Protein AF-A0A0T6LXR1-F1 (afdb_monomer_lite)

pLDDT: mean 81.06, std 21.06, range [28.94, 98.75]

Organism: Wenjunlia vitaminophila (NCBI:txid76728)

Secondary structure (DSSP, 8-state):
--HHHHHHHHHHHHHHS---------PPPP-------PPPHHHHHHHHHHHHHHHHHHHHHHHHHHHHHHHHHHHHHHHHHH-GGG---S-SS-HHHHHHHHHHHHHHHHHHHHHHH--SHHHHHHHHHHHHHHHHHHHHHHHHHTTPPPPPP-PBPSS-GGG-BPPPPPPPPTT-TTPPPPHHHHHHHHS---HHHHHHHHTTPPP---EEEEEEE-TTS-EEEEEEEGGGS-TTT-THHHHTTTTT-TTHHHHHHTTTTS----

Radius of gyration: 22.22 Å; chains: 1; bounding box: 52×43×69 Å

Sequence (266 aa):
MGEHSALAALRGAIRAALPMPWSVPVGQVPDGGVDRRKPSRARSREQERERERMVRAEWEALRQRLAPVAAEYVARAGELLTDPHLGFTPDVDQGAVQRDYLSAVEAYQAAGKLLDEAEDLPDLVAAVVLADRAAERFAAARARYLGQRPPSTRPHCFYNPLHGHATDPPRPPKGRRGRRLVAREAAAARRPACERCRLALLAGQRPDVLPALTTVRDERGRPVTVLVPYYALPRHTSIWAGTACGSYDEDAPARVMRGEHRRRTP

Structure (mmCIF, N/CA/C/O backbone):
data_AF-A0A0T6LXR1-F1
#
_entry.id   AF-A0A0T6LXR1-F1
#
loop_
_atom_site.group_PDB
_atom_site.id
_atom_site.type_symbol
_atom_site.label_atom_id
_atom_site.label_alt_id
_atom_site.label_comp_id
_atom_site.label_asym_id
_atom_site.label_entity_id
_atom_site.label_seq_id
_atom_site.pdbx_PDB_ins_code
_atom_site.Cartn_x
_atom_site.Cartn_y
_atom_site.Cartn_z
_atom_site.occupancy
_atom_site.B_iso_or_equiv
_atom_site.auth_seq_id
_atom_site.auth_comp_id
_atom_site.auth_asym_id
_atom_site.auth_atom_id
_atom_site.pdbx_PDB_model_num
ATOM 1 N N . MET A 1 1 ? 20.570 -20.213 -15.463 1.00 36.97 1 MET A N 1
ATOM 2 C CA . MET A 1 1 ? 19.544 -20.829 -14.581 1.00 36.97 1 MET A CA 1
ATOM 3 C C . MET A 1 1 ? 19.599 -20.318 -13.124 1.00 36.97 1 MET A C 1
ATOM 5 O O . MET A 1 1 ? 19.093 -20.999 -12.246 1.00 36.97 1 MET A O 1
ATOM 9 N N . GLY A 1 2 ? 20.140 -19.120 -12.834 1.00 34.91 2 GLY A N 1
ATOM 10 C CA . GLY A 1 2 ? 20.370 -18.657 -11.447 1.00 34.91 2 GLY A CA 1
ATOM 11 C C . GLY A 1 2 ? 19.460 -17.533 -10.917 1.00 34.91 2 GLY A C 1
ATOM 12 O O . GLY A 1 2 ? 19.329 -17.387 -9.709 1.00 34.91 2 GLY A O 1
ATOM 13 N N . GLU A 1 3 ? 18.784 -16.759 -11.772 1.00 35.03 3 GLU A N 1
ATOM 14 C CA . GLU A 1 3 ? 18.143 -15.492 -11.349 1.00 35.03 3 GLU A CA 1
ATOM 15 C C . GLU A 1 3 ? 16.683 -15.640 -10.882 1.00 35.03 3 GLU A C 1
ATOM 17 O O . GLU A 1 3 ? 16.224 -14.906 -10.007 1.00 35.03 3 GLU A O 1
ATOM 22 N N . HIS A 1 4 ? 15.964 -16.662 -11.361 1.00 31.61 4 HIS A N 1
ATOM 23 C CA . HIS A 1 4 ? 14.627 -17.001 -10.850 1.00 31.61 4 HIS A CA 1
ATOM 24 C C . HIS A 1 4 ? 14.661 -17.505 -9.394 1.00 31.61 4 HIS A C 1
ATOM 26 O O . HIS A 1 4 ? 13.643 -17.464 -8.702 1.00 31.61 4 HIS A O 1
ATOM 32 N N . SER A 1 5 ? 15.833 -17.940 -8.917 1.00 36.69 5 SER A N 1
ATOM 33 C CA . SER A 1 5 ? 16.036 -18.469 -7.567 1.00 36.69 5 SER A CA 1
ATOM 34 C C . SER A 1 5 ? 16.124 -17.368 -6.507 1.00 36.69 5 SER A C 1
ATOM 36 O O . SER A 1 5 ? 15.663 -17.576 -5.390 1.00 36.69 5 SER A O 1
ATOM 38 N N . ALA A 1 6 ? 16.643 -16.181 -6.844 1.00 30.98 6 ALA A N 1
ATOM 39 C CA . ALA A 1 6 ? 16.796 -15.081 -5.888 1.00 30.98 6 ALA A CA 1
ATOM 40 C C . ALA A 1 6 ? 15.443 -14.433 -5.541 1.00 30.98 6 ALA A C 1
ATOM 42 O O . ALA A 1 6 ? 15.102 -14.304 -4.370 1.00 30.98 6 ALA A O 1
ATOM 43 N N . LEU A 1 7 ? 14.607 -14.132 -6.543 1.00 34.81 7 LEU A N 1
ATOM 44 C CA . LEU A 1 7 ? 13.244 -13.608 -6.347 1.00 34.81 7 LEU A CA 1
ATOM 45 C C . LEU A 1 7 ? 12.296 -14.625 -5.682 1.00 34.81 7 LEU A C 1
ATOM 47 O O . LEU A 1 7 ? 11.412 -14.236 -4.917 1.00 34.81 7 LEU A O 1
ATOM 51 N N . ALA A 1 8 ? 12.480 -15.927 -5.935 1.00 33.75 8 ALA A N 1
ATOM 52 C CA . ALA A 1 8 ? 11.724 -16.991 -5.271 1.00 33.75 8 ALA A CA 1
ATOM 53 C C . ALA A 1 8 ? 12.173 -17.212 -3.813 1.00 33.75 8 ALA A C 1
ATOM 55 O O . ALA A 1 8 ? 11.320 -17.385 -2.941 1.00 33.75 8 ALA A O 1
ATOM 56 N N . ALA A 1 9 ? 13.478 -17.131 -3.528 1.00 29.84 9 ALA A N 1
ATOM 57 C CA . ALA A 1 9 ? 14.024 -17.184 -2.170 1.00 29.84 9 ALA A CA 1
ATOM 58 C C . ALA A 1 9 ? 13.644 -15.939 -1.340 1.00 29.84 9 ALA A C 1
ATOM 60 O O . ALA A 1 9 ? 13.267 -16.075 -0.177 1.00 29.84 9 ALA A O 1
ATOM 61 N N . LEU A 1 10 ? 13.612 -14.748 -1.954 1.00 36.62 10 LEU A N 1
ATOM 62 C CA . LEU A 1 10 ? 13.155 -13.491 -1.338 1.00 36.62 10 LEU A CA 1
ATOM 63 C C . LEU A 1 10 ? 11.657 -13.503 -0.993 1.00 36.62 10 LEU A C 1
ATOM 65 O O . LEU A 1 10 ? 11.266 -13.044 0.077 1.00 36.62 10 LEU A O 1
ATOM 69 N N . ARG A 1 11 ? 10.812 -14.108 -1.838 1.00 36.53 11 ARG A N 1
ATOM 70 C CA . ARG A 1 11 ? 9.390 -14.358 -1.521 1.00 36.53 11 ARG A CA 1
ATOM 71 C C . ARG A 1 11 ? 9.205 -15.404 -0.413 1.00 36.53 11 ARG A C 1
ATOM 73 O O . ARG A 1 11 ? 8.213 -15.356 0.313 1.00 36.53 11 ARG A O 1
ATOM 80 N N . GLY A 1 12 ? 10.146 -16.341 -0.278 1.00 28.94 12 GLY A N 1
ATOM 81 C CA . GLY A 1 12 ? 10.168 -17.357 0.777 1.00 28.94 12 GLY A CA 1
ATOM 82 C C . GLY A 1 12 ? 10.512 -16.793 2.159 1.00 28.94 12 GLY A C 1
ATOM 83 O O . GLY A 1 12 ? 9.849 -17.143 3.132 1.00 28.94 12 GLY A O 1
ATOM 84 N N . ALA A 1 13 ? 11.478 -15.873 2.238 1.00 31.84 13 ALA A N 1
ATOM 85 C CA . ALA A 1 13 ? 11.888 -15.230 3.490 1.00 31.84 13 ALA A CA 1
ATOM 86 C C . ALA A 1 13 ? 10.790 -14.317 4.079 1.00 31.84 13 ALA A C 1
ATOM 88 O O . ALA A 1 13 ? 10.517 -14.373 5.277 1.00 31.84 13 ALA A O 1
ATOM 89 N N . ILE A 1 14 ? 10.060 -13.580 3.230 1.00 35.59 14 ILE A N 1
ATOM 90 C CA . ILE A 1 14 ? 8.914 -12.737 3.636 1.00 35.59 14 ILE A CA 1
ATOM 91 C C . ILE A 1 14 ? 7.757 -13.584 4.202 1.00 35.59 14 ILE A C 1
ATOM 93 O O . ILE A 1 14 ? 7.037 -13.160 5.104 1.00 35.59 14 ILE A O 1
ATOM 97 N N . ARG A 1 15 ? 7.605 -14.830 3.733 1.00 36.38 15 ARG A N 1
ATOM 98 C CA . ARG A 1 15 ? 6.591 -15.775 4.227 1.00 36.38 15 ARG A CA 1
ATOM 99 C C . ARG A 1 15 ? 6.922 -16.343 5.617 1.00 36.38 15 ARG A C 1
ATOM 101 O O . ARG A 1 15 ? 6.015 -16.831 6.286 1.00 36.38 15 ARG A O 1
ATOM 108 N N . ALA A 1 16 ? 8.187 -16.282 6.042 1.00 30.28 16 ALA A N 1
ATOM 109 C CA . ALA A 1 16 ? 8.667 -16.822 7.316 1.00 30.28 16 ALA A CA 1
ATOM 110 C C . ALA A 1 16 ? 8.707 -15.784 8.458 1.00 30.28 16 ALA A C 1
ATOM 112 O O . ALA A 1 16 ? 8.679 -16.172 9.623 1.00 30.28 16 ALA A O 1
ATOM 113 N N . ALA A 1 17 ? 8.707 -14.482 8.145 1.00 30.42 17 ALA A N 1
ATOM 114 C CA . ALA A 1 17 ? 8.762 -13.400 9.137 1.00 30.42 17 ALA A CA 1
ATOM 115 C C . ALA A 1 17 ? 7.401 -13.032 9.772 1.00 30.42 17 ALA A C 1
ATOM 117 O O . ALA A 1 17 ? 7.340 -12.184 10.658 1.00 30.42 17 ALA A O 1
ATOM 118 N N . LEU A 1 18 ? 6.302 -13.679 9.362 1.00 36.44 18 LEU A N 1
ATOM 119 C CA . LEU A 1 18 ? 4.966 -13.463 9.931 1.00 36.44 18 LEU A CA 1
ATOM 120 C C . LEU A 1 18 ? 4.376 -14.762 10.505 1.00 36.44 18 LEU A C 1
ATOM 122 O O . LEU A 1 18 ? 3.472 -15.353 9.900 1.00 36.44 18 LEU A O 1
ATOM 126 N N . PRO A 1 19 ? 4.820 -15.225 11.689 1.00 33.47 19 PRO A N 1
ATOM 127 C CA . PRO A 1 19 ? 4.061 -16.211 12.430 1.00 33.47 19 PRO A CA 1
ATOM 128 C C . PRO A 1 19 ? 2.926 -15.498 13.181 1.00 33.47 19 PRO A C 1
ATOM 130 O O . PRO A 1 19 ? 3.170 -14.711 14.090 1.00 33.47 19 PRO A O 1
ATOM 133 N N . MET A 1 20 ? 1.683 -15.783 12.778 1.00 36.75 20 MET A N 1
ATOM 134 C CA . MET A 1 20 ? 0.525 -16.128 13.632 1.00 36.75 20 MET A CA 1
ATOM 135 C C . MET A 1 20 ? -0.828 -15.644 13.062 1.00 36.75 20 MET A C 1
ATOM 137 O O . MET A 1 20 ? -0.917 -14.651 12.336 1.00 36.75 20 MET A O 1
ATOM 141 N N . PRO A 1 21 ? -1.927 -16.365 13.351 1.00 39.22 21 PRO A N 1
ATOM 142 C CA . PRO A 1 21 ? -3.286 -15.912 13.090 1.00 39.22 21 PRO A CA 1
ATOM 143 C C . PRO A 1 21 ? -3.708 -14.853 14.121 1.00 39.22 21 PRO A C 1
ATOM 145 O O . PRO A 1 21 ? -3.826 -15.135 15.307 1.00 39.22 21 PRO A O 1
ATOM 148 N N . TRP A 1 22 ? -3.988 -13.645 13.641 1.00 42.03 22 TRP A N 1
ATOM 149 C CA . TRP A 1 22 ? -4.679 -12.549 14.326 1.00 42.03 22 TRP A CA 1
ATOM 150 C C . TRP A 1 22 ? -6.146 -12.964 14.598 1.00 42.03 22 TRP A C 1
ATOM 152 O O . TRP A 1 22 ? -7.101 -12.546 13.952 1.00 42.03 22 TRP A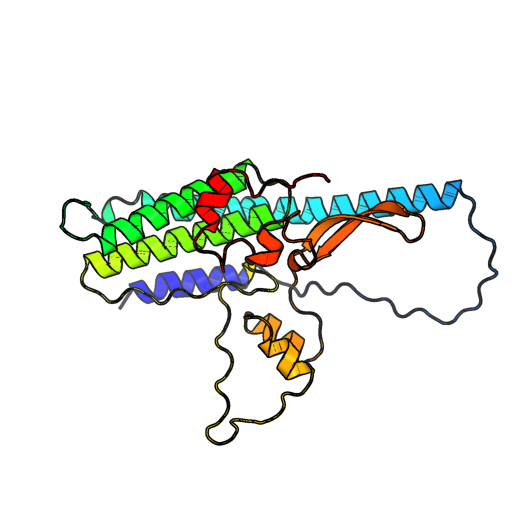 O 1
ATOM 162 N N . SER A 1 23 ? -6.338 -13.892 15.533 1.00 32.72 23 SER A N 1
ATOM 163 C CA . SER A 1 23 ? -7.668 -14.256 16.021 1.00 32.72 23 SER A CA 1
ATOM 164 C C . SER A 1 23 ? -7.976 -13.393 17.233 1.00 32.72 23 SER A C 1
ATOM 166 O O . SER A 1 23 ? -7.440 -13.627 18.311 1.00 32.72 23 SER A O 1
ATOM 168 N N . VAL A 1 24 ? -8.843 -12.396 17.064 1.00 36.59 24 VAL A N 1
ATOM 169 C CA . VAL A 1 24 ? -9.493 -11.734 18.201 1.00 36.59 24 VAL A CA 1
ATOM 170 C C . VAL A 1 24 ? -10.491 -12.740 18.790 1.00 36.59 24 VAL A C 1
ATOM 172 O O . VAL A 1 24 ? -11.408 -13.151 18.069 1.00 36.59 24 VAL A O 1
ATOM 175 N N . PRO A 1 25 ? -10.351 -13.185 20.051 1.00 30.09 25 PRO A N 1
ATOM 176 C CA . PRO A 1 25 ? -11.331 -14.074 20.653 1.00 30.09 25 PRO A CA 1
ATOM 177 C C . PRO A 1 25 ? -12.640 -13.306 20.864 1.00 30.09 25 PRO A C 1
ATOM 179 O O . PRO A 1 25 ? -12.699 -12.326 21.605 1.00 30.09 25 PRO A O 1
ATOM 182 N N . VAL A 1 26 ? -13.712 -13.765 20.219 1.00 35.50 26 VAL A N 1
ATOM 183 C CA . VAL A 1 26 ? -15.074 -13.410 20.625 1.00 35.50 26 VAL A CA 1
ATOM 184 C C . VAL A 1 26 ? -15.395 -14.293 21.825 1.00 35.50 26 VAL A C 1
ATOM 186 O O . VAL A 1 26 ? -15.653 -15.484 21.668 1.00 35.50 26 VAL A O 1
ATOM 189 N N . GLY A 1 27 ? -15.307 -13.725 23.027 1.00 31.16 27 GLY A N 1
ATOM 190 C CA . GLY A 1 27 ? -15.686 -14.417 24.255 1.00 31.16 27 GLY A CA 1
ATOM 191 C C . GLY A 1 27 ? -17.148 -14.866 24.201 1.00 31.16 27 GLY A C 1
ATOM 192 O O . GLY A 1 27 ? -18.040 -14.063 23.926 1.00 31.16 27 GLY A O 1
ATOM 193 N N . GLN A 1 28 ? -17.388 -16.152 24.462 1.00 33.03 28 GLN A N 1
ATOM 194 C CA . GLN A 1 28 ? -18.712 -16.660 24.811 1.00 33.03 28 GLN A CA 1
ATOM 195 C C . GLN A 1 28 ? -19.134 -16.030 26.141 1.00 33.03 28 GLN A C 1
ATOM 197 O O . GLN A 1 28 ? -18.400 -16.097 27.126 1.00 33.03 28 GLN A O 1
ATOM 202 N N . VAL A 1 29 ? -20.305 -15.395 26.152 1.00 36.09 29 VAL A N 1
ATOM 203 C CA . VAL A 1 29 ? -20.911 -14.821 27.356 1.00 36.09 29 VAL A CA 1
ATOM 204 C C . VAL A 1 29 ? -21.587 -15.961 28.126 1.00 36.09 29 VAL A C 1
ATOM 206 O O . VAL A 1 29 ? -22.488 -16.585 27.563 1.00 36.09 29 VAL A O 1
ATOM 209 N N . PRO A 1 30 ? -21.185 -16.262 29.373 1.00 36.38 30 PRO A N 1
ATOM 210 C CA . PRO A 1 30 ? -21.942 -17.170 30.216 1.00 36.38 30 PRO A CA 1
ATOM 211 C C . PRO A 1 30 ? -23.223 -16.481 30.693 1.00 36.38 30 PRO A C 1
ATOM 213 O O . PRO A 1 30 ? -23.203 -15.327 31.129 1.00 36.38 30 PRO A O 1
ATOM 216 N N . ASP A 1 31 ? -24.332 -17.210 30.597 1.00 39.66 31 ASP A N 1
ATOM 217 C CA . ASP A 1 31 ? -25.642 -16.824 31.112 1.00 39.66 31 ASP A CA 1
ATOM 218 C C . ASP A 1 31 ? -25.624 -16.935 32.643 1.00 39.66 31 ASP A C 1
ATOM 220 O O . ASP A 1 31 ? -25.799 -18.004 33.226 1.00 39.66 31 ASP A O 1
ATOM 224 N N . GLY A 1 32 ? -25.278 -15.829 33.297 1.00 38.84 32 GLY A N 1
ATOM 225 C CA . GLY A 1 32 ? -25.282 -15.691 34.746 1.00 38.84 32 GLY A CA 1
ATOM 226 C C . GLY A 1 32 ? -26.028 -14.422 35.115 1.00 38.84 32 GLY A C 1
ATOM 227 O O . GLY A 1 32 ? -25.581 -13.321 34.796 1.00 38.84 32 GLY A O 1
ATOM 228 N N . GLY A 1 33 ? -27.180 -14.570 35.769 1.00 46.62 33 GLY A N 1
ATOM 229 C CA . GLY A 1 33 ? -27.969 -13.454 36.276 1.00 46.62 33 GLY A CA 1
ATOM 230 C C . GLY A 1 33 ? -27.153 -12.604 37.248 1.00 46.62 33 GLY A C 1
ATOM 231 O O . GLY A 1 33 ? -26.818 -13.053 38.341 1.00 46.62 33 GLY A O 1
ATOM 232 N N . VAL A 1 34 ? -26.841 -11.368 36.851 1.00 42.69 34 VAL A N 1
ATOM 233 C CA . VAL A 1 34 ? -26.189 -10.375 37.712 1.00 42.69 34 VAL A CA 1
ATOM 234 C C . VAL A 1 34 ? -27.136 -9.201 37.933 1.00 42.69 34 VAL A C 1
ATOM 236 O O . VAL A 1 34 ? -27.633 -8.579 36.990 1.00 42.69 34 VAL A O 1
ATOM 239 N N . ASP A 1 35 ? -27.358 -8.919 39.213 1.00 48.28 35 ASP A N 1
ATOM 240 C CA . ASP A 1 35 ? -28.055 -7.765 39.764 1.00 48.28 35 ASP A CA 1
ATOM 241 C C . ASP A 1 35 ? -27.603 -6.450 39.088 1.00 48.28 35 ASP A C 1
ATOM 243 O O . ASP A 1 35 ? -26.443 -6.030 39.165 1.00 48.28 35 ASP A O 1
ATOM 247 N N . ARG A 1 36 ? -28.521 -5.806 38.352 1.00 50.91 36 ARG A N 1
ATOM 248 C CA . ARG A 1 36 ? -28.248 -4.637 37.497 1.00 50.91 36 ARG A CA 1
ATOM 249 C C . ARG A 1 36 ? -28.235 -3.338 38.306 1.00 50.91 36 ARG A C 1
ATOM 251 O O . ARG A 1 36 ? -29.045 -2.439 38.066 1.00 50.91 36 ARG A O 1
ATOM 258 N N . ARG A 1 37 ? -27.258 -3.154 39.196 1.00 57.25 37 ARG A N 1
ATOM 259 C CA . ARG A 1 37 ? -26.901 -1.793 39.634 1.00 57.25 37 ARG A CA 1
ATOM 260 C C . ARG A 1 37 ? -26.212 -1.063 38.481 1.00 57.25 37 ARG A C 1
ATOM 262 O O . ARG A 1 37 ? -25.106 -1.417 38.079 1.00 57.25 37 ARG A O 1
ATOM 269 N N . LYS A 1 38 ? -26.871 -0.033 37.931 1.00 55.22 38 LYS A N 1
ATOM 270 C CA . LYS A 1 38 ? -26.293 0.826 36.883 1.00 55.22 38 LYS A CA 1
ATOM 271 C C . LYS A 1 38 ? -24.965 1.415 37.390 1.00 55.22 38 LYS A C 1
ATOM 273 O O . LYS A 1 38 ? -24.966 2.039 38.453 1.00 55.22 38 LYS A O 1
ATOM 278 N N . PRO A 1 39 ? -23.844 1.247 36.665 1.00 59.09 39 PRO A N 1
ATOM 279 C CA . PRO A 1 39 ? -22.574 1.833 37.072 1.00 59.09 39 PRO A CA 1
ATOM 280 C C . PRO A 1 39 ? -22.693 3.358 37.136 1.00 59.09 39 PRO A C 1
ATOM 282 O O . PRO A 1 39 ? -23.399 3.979 36.336 1.00 59.09 39 PRO A O 1
ATOM 285 N N . SER A 1 40 ? -21.997 3.972 38.096 1.00 68.44 40 SER A N 1
ATOM 286 C CA . SER A 1 40 ? -21.963 5.428 38.219 1.00 68.44 40 SER A CA 1
ATOM 287 C C . SER A 1 40 ? -21.389 6.060 36.942 1.00 68.44 40 SER A C 1
ATOM 289 O O . SER A 1 40 ? -20.528 5.486 36.267 1.00 68.44 40 SER A O 1
ATOM 291 N N . ARG A 1 41 ? -21.844 7.275 36.604 1.00 69.75 41 ARG A N 1
ATOM 292 C CA . ARG A 1 41 ? -21.353 8.020 35.426 1.00 69.75 41 ARG A CA 1
ATOM 293 C C . ARG A 1 41 ? -19.826 8.194 35.433 1.00 69.75 41 ARG A C 1
ATOM 295 O O . ARG A 1 41 ? -19.227 8.223 34.363 1.00 69.75 41 ARG A O 1
ATOM 302 N N . ALA A 1 42 ? -19.205 8.277 36.612 1.00 71.88 42 ALA A N 1
ATOM 303 C CA . ALA A 1 42 ? -17.753 8.353 36.769 1.00 71.88 42 ALA A CA 1
ATOM 304 C C . ALA A 1 42 ? -17.056 7.055 36.321 1.00 71.88 42 ALA A C 1
ATOM 306 O O . ALA A 1 42 ? -16.189 7.107 35.452 1.00 71.88 42 ALA A O 1
ATOM 307 N N . ARG A 1 43 ? -17.517 5.891 36.806 1.00 73.00 43 ARG A N 1
ATOM 308 C CA . ARG A 1 43 ? -16.961 4.575 36.443 1.00 73.00 43 ARG A CA 1
ATOM 309 C C . ARG A 1 43 ? -17.117 4.267 34.951 1.00 73.00 43 ARG A C 1
ATOM 311 O O . ARG A 1 43 ? -16.217 3.714 34.333 1.00 73.00 43 ARG A O 1
ATOM 318 N N . SER A 1 44 ? -18.234 4.678 34.344 1.00 77.44 44 SER A N 1
ATOM 319 C CA . SER A 1 44 ? -18.454 4.516 32.898 1.00 77.44 44 SER A CA 1
ATOM 320 C C . SER A 1 44 ? -17.495 5.361 32.050 1.00 77.44 44 SER A C 1
ATOM 322 O O . SER A 1 44 ? -17.071 4.901 30.994 1.00 77.44 44 SER A O 1
ATOM 324 N N . ARG A 1 45 ? -17.156 6.582 32.487 1.00 80.94 45 ARG A N 1
ATOM 325 C CA . ARG A 1 45 ? -16.200 7.459 31.784 1.00 80.94 45 ARG A CA 1
ATOM 326 C C . ARG A 1 45 ? -14.767 6.955 31.908 1.00 80.94 45 ARG A C 1
ATOM 328 O O . ARG A 1 45 ? -13.992 7.082 30.969 1.00 80.94 45 ARG A O 1
ATOM 335 N N . GLU A 1 46 ? -14.415 6.402 33.062 1.00 85.88 46 GLU A N 1
ATOM 336 C CA . GLU A 1 46 ? -13.106 5.793 33.286 1.00 85.88 46 GLU A CA 1
ATOM 337 C C . GLU A 1 46 ? -12.895 4.574 32.384 1.00 85.88 46 GLU A C 1
ATOM 339 O O . GLU A 1 46 ? -11.905 4.531 31.661 1.00 85.88 46 GLU A O 1
ATOM 344 N N . GLN A 1 47 ? -13.873 3.664 32.330 1.00 84.38 47 GLN A N 1
ATOM 345 C CA . GLN A 1 47 ? -13.847 2.501 31.434 1.00 84.38 47 GLN A CA 1
ATOM 346 C C . GLN A 1 47 ? -13.752 2.898 29.954 1.00 84.38 47 GLN A C 1
ATOM 348 O O . GLN A 1 47 ? -13.062 2.249 29.176 1.00 84.38 47 GLN A O 1
ATOM 353 N N . GLU A 1 48 ? -14.439 3.965 29.544 1.00 85.38 48 GLU A N 1
ATOM 354 C CA . GLU A 1 48 ? -14.383 4.487 28.173 1.00 85.38 48 GLU A CA 1
ATOM 355 C C . GLU A 1 48 ? -12.997 5.048 27.831 1.00 85.38 48 GLU A C 1
ATOM 357 O O . GLU A 1 48 ? -12.434 4.696 26.797 1.00 85.38 48 GLU A O 1
ATOM 362 N N . ARG A 1 49 ? -12.401 5.834 28.737 1.00 88.06 49 ARG A N 1
ATOM 363 C CA . ARG A 1 49 ? -11.017 6.317 28.592 1.00 88.06 49 ARG A CA 1
ATOM 364 C C . ARG A 1 49 ? -10.020 5.167 28.564 1.00 88.06 49 ARG A C 1
ATOM 366 O O . ARG A 1 49 ? -9.057 5.215 27.813 1.00 88.06 49 ARG A O 1
ATOM 373 N N . GLU A 1 50 ? -10.231 4.145 29.386 1.00 91.69 50 GLU A N 1
ATOM 374 C CA . GLU A 1 50 ? -9.379 2.961 29.419 1.00 91.69 50 GLU A CA 1
ATOM 375 C C . GLU A 1 50 ? -9.440 2.189 28.100 1.00 91.69 50 GLU A C 1
ATOM 377 O O . GLU A 1 50 ? -8.396 1.881 27.533 1.00 91.69 50 GLU A O 1
ATOM 382 N N . ARG A 1 51 ? -10.642 1.971 27.555 1.00 89.44 51 ARG A N 1
ATOM 383 C CA . ARG A 1 51 ? -10.833 1.362 26.230 1.00 89.44 51 ARG A CA 1
ATOM 384 C C . ARG A 1 51 ? -10.168 2.174 25.128 1.00 89.44 51 ARG A C 1
ATOM 386 O O . ARG A 1 51 ? -9.474 1.602 24.297 1.00 89.44 51 ARG A O 1
ATOM 393 N N . GLU A 1 52 ? -10.339 3.494 25.129 1.00 91.25 52 GLU A N 1
ATOM 394 C CA . GLU A 1 52 ? -9.681 4.357 24.148 1.00 91.25 52 GLU A CA 1
ATOM 395 C C . GLU A 1 52 ? -8.150 4.284 24.261 1.00 91.25 52 GLU A C 1
ATOM 397 O O . GLU A 1 52 ? -7.468 4.183 23.241 1.00 91.25 52 GLU A O 1
ATOM 402 N N . ARG A 1 53 ? -7.601 4.271 25.485 1.00 94.69 53 ARG A N 1
ATOM 403 C CA . ARG A 1 53 ? -6.161 4.065 25.706 1.00 94.69 53 ARG A CA 1
ATOM 404 C C . ARG A 1 53 ? -5.695 2.720 25.155 1.00 94.69 53 ARG A C 1
ATOM 406 O O . ARG A 1 53 ? -4.668 2.690 24.488 1.00 94.69 53 ARG A O 1
ATOM 413 N N . MET A 1 54 ? -6.443 1.638 25.389 1.00 95.25 54 MET A N 1
ATOM 414 C CA . MET A 1 54 ? -6.109 0.310 24.858 1.00 95.25 54 MET A CA 1
ATOM 415 C C . MET A 1 54 ? -6.114 0.291 23.327 1.00 95.25 54 MET A C 1
ATOM 417 O O . MET A 1 54 ? -5.152 -0.177 22.732 1.00 95.25 54 MET A O 1
ATOM 421 N N . VAL A 1 55 ? -7.148 0.853 22.691 1.00 94.75 55 VAL A N 1
ATOM 422 C CA . VAL A 1 55 ? -7.254 0.930 21.223 1.00 94.75 55 VAL A CA 1
ATOM 423 C C . VAL A 1 55 ? -6.085 1.715 20.626 1.00 94.75 55 VAL A C 1
ATOM 425 O O . VAL A 1 55 ? -5.492 1.289 19.637 1.00 94.75 55 VAL A O 1
ATOM 428 N N . ARG A 1 56 ? -5.722 2.854 21.230 1.00 95.25 56 ARG A N 1
ATOM 429 C CA . ARG A 1 56 ? -4.576 3.657 20.779 1.00 95.25 56 ARG A CA 1
ATOM 430 C C . ARG A 1 56 ? -3.249 2.933 20.993 1.00 95.25 56 ARG A C 1
ATOM 432 O O . ARG A 1 56 ? -2.395 3.005 20.120 1.00 95.25 56 ARG A O 1
ATOM 439 N N . ALA A 1 57 ? -3.086 2.224 22.108 1.00 96.62 57 ALA A N 1
ATOM 440 C CA . ALA A 1 57 ? -1.888 1.433 22.376 1.00 96.62 57 ALA A CA 1
ATOM 441 C C . ALA A 1 57 ? -1.744 0.253 21.399 1.00 96.62 57 ALA A C 1
ATOM 443 O O . ALA A 1 57 ? -0.648 0.003 20.905 1.00 96.62 57 ALA A O 1
ATOM 444 N N . GLU A 1 58 ? -2.840 -0.444 21.079 1.00 96.12 58 GLU A N 1
ATOM 445 C CA . GLU A 1 58 ? -2.857 -1.503 20.063 1.00 96.12 58 GLU A CA 1
ATOM 446 C C . GLU A 1 58 ? -2.473 -0.951 18.687 1.00 96.12 58 GLU A C 1
ATOM 448 O O . GLU A 1 58 ? -1.598 -1.497 18.015 1.00 96.12 58 GLU A O 1
ATOM 453 N N . TRP A 1 59 ? -3.090 0.162 18.289 1.00 96.94 59 TRP A N 1
ATOM 454 C CA . TRP A 1 59 ? -2.780 0.842 17.038 1.00 96.94 59 TRP A CA 1
ATOM 455 C C . TRP A 1 59 ? -1.312 1.276 16.953 1.00 96.94 59 TRP A C 1
ATOM 457 O O . TRP A 1 59 ? -0.653 1.019 15.947 1.00 96.94 59 TRP A O 1
ATOM 467 N N . GLU A 1 60 ? -0.782 1.876 18.017 1.00 97.88 60 GLU A N 1
ATOM 468 C CA . GLU A 1 60 ? 0.606 2.332 18.080 1.00 97.88 60 GLU A CA 1
ATOM 469 C C . GLU A 1 60 ? 1.578 1.148 17.992 1.00 97.88 60 GLU A C 1
ATOM 471 O O . GLU A 1 60 ? 2.540 1.188 17.230 1.00 97.88 60 GLU A O 1
ATOM 476 N N . ALA A 1 61 ? 1.290 0.039 18.681 1.00 97.44 61 ALA A N 1
ATOM 477 C CA . ALA A 1 61 ? 2.096 -1.176 18.587 1.00 97.44 61 ALA A CA 1
ATOM 478 C C . ALA A 1 61 ? 2.104 -1.766 17.165 1.00 97.44 61 ALA A C 1
ATOM 480 O O . ALA A 1 61 ? 3.136 -2.250 16.694 1.00 97.44 61 ALA A O 1
ATOM 481 N N . LEU A 1 62 ? 0.969 -1.725 16.458 1.00 96.12 62 LEU A N 1
ATOM 482 C CA . LEU A 1 62 ? 0.900 -2.123 15.048 1.00 96.12 62 LEU A CA 1
ATOM 483 C C . LEU A 1 62 ? 1.718 -1.178 14.165 1.00 96.12 62 LEU A C 1
ATOM 485 O O . LEU A 1 62 ? 2.469 -1.640 13.306 1.00 96.12 62 LEU A O 1
ATOM 489 N N . ARG A 1 63 ? 1.615 0.131 14.403 1.00 97.56 63 ARG A N 1
ATOM 490 C CA . ARG A 1 63 ? 2.341 1.159 13.654 1.00 97.56 63 ARG A CA 1
ATOM 491 C C . ARG A 1 63 ? 3.851 1.004 13.821 1.00 97.56 63 ARG A C 1
ATOM 493 O O . ARG A 1 63 ? 4.561 0.984 12.821 1.00 97.56 63 ARG A O 1
ATOM 500 N N . GLN A 1 64 ? 4.331 0.799 15.047 1.00 97.81 64 GLN A N 1
ATOM 501 C CA . GLN A 1 64 ? 5.749 0.580 15.360 1.00 97.81 64 GLN A CA 1
ATOM 502 C C . GLN A 1 64 ? 6.329 -0.661 14.678 1.00 97.81 64 GLN A C 1
ATOM 504 O O . GLN A 1 64 ? 7.494 -0.663 14.292 1.00 97.81 64 GLN A O 1
ATOM 509 N N . ARG A 1 65 ? 5.524 -1.714 14.499 1.00 97.06 65 ARG A N 1
ATOM 510 C CA . ARG A 1 65 ? 5.935 -2.915 13.757 1.00 97.06 65 ARG A CA 1
ATOM 511 C C . ARG A 1 65 ? 5.928 -2.698 12.248 1.00 97.06 65 ARG A C 1
ATOM 513 O O . ARG A 1 65 ? 6.768 -3.257 11.555 1.00 97.06 65 ARG A O 1
ATOM 520 N N . LEU A 1 66 ? 4.975 -1.921 11.740 1.00 97.56 66 LEU A N 1
ATOM 521 C CA . LEU A 1 66 ? 4.781 -1.728 10.306 1.00 97.56 66 LEU A CA 1
ATOM 522 C C . LEU A 1 66 ? 5.721 -0.674 9.707 1.00 97.56 66 LEU A C 1
ATOM 524 O O . LEU A 1 66 ? 6.165 -0.840 8.576 1.00 97.56 66 LEU A O 1
ATOM 528 N N . ALA A 1 67 ? 6.049 0.383 10.449 1.00 98.12 67 ALA A N 1
ATOM 529 C CA . ALA A 1 67 ? 6.938 1.449 9.991 1.00 98.12 67 ALA A CA 1
ATOM 530 C C . ALA A 1 67 ? 8.300 0.948 9.457 1.00 98.12 67 ALA A C 1
ATOM 532 O O . ALA A 1 67 ? 8.644 1.316 8.333 1.00 98.12 67 ALA A O 1
ATOM 533 N N . PRO A 1 68 ? 9.060 0.079 10.161 1.00 98.25 68 PRO A N 1
ATOM 534 C CA . PRO A 1 68 ? 10.325 -0.433 9.630 1.00 98.25 68 PRO A CA 1
ATOM 535 C C . PRO A 1 68 ? 10.135 -1.313 8.389 1.00 98.25 68 PRO A C 1
ATOM 537 O O . PRO A 1 68 ? 10.959 -1.261 7.483 1.00 98.25 68 PRO A O 1
ATOM 540 N N . VAL A 1 69 ? 9.032 -2.066 8.302 1.00 97.56 69 VAL A N 1
ATOM 541 C CA . VAL A 1 69 ? 8.706 -2.853 7.101 1.00 97.56 69 VAL A CA 1
ATOM 542 C C . VAL A 1 69 ? 8.460 -1.925 5.911 1.00 97.56 69 VAL A C 1
ATOM 544 O O . VAL A 1 69 ? 8.993 -2.154 4.832 1.00 97.56 69 VAL A O 1
ATOM 547 N N . ALA A 1 70 ? 7.694 -0.848 6.095 1.00 98.31 70 ALA A N 1
ATOM 548 C CA . ALA A 1 70 ? 7.483 0.145 5.045 1.00 98.31 70 ALA A CA 1
ATOM 549 C C . ALA A 1 70 ? 8.801 0.803 4.607 1.00 98.31 70 ALA A C 1
ATOM 551 O O . ALA A 1 70 ? 9.053 0.915 3.407 1.00 98.31 70 ALA A O 1
ATOM 552 N N . ALA A 1 71 ? 9.665 1.158 5.561 1.00 98.62 71 ALA A N 1
ATOM 553 C CA . ALA A 1 71 ? 10.982 1.718 5.275 1.00 98.62 71 ALA A CA 1
ATOM 554 C C . ALA A 1 71 ? 11.866 0.761 4.459 1.00 98.62 71 ALA A C 1
ATOM 556 O O . ALA A 1 71 ? 12.483 1.190 3.487 1.00 98.62 71 ALA A O 1
ATOM 557 N N . GLU A 1 72 ? 11.884 -0.531 4.795 1.00 98.38 72 GLU A N 1
ATOM 558 C CA . GLU A 1 72 ? 12.640 -1.549 4.056 1.00 98.38 72 GLU A CA 1
ATOM 559 C C . GLU A 1 72 ? 12.171 -1.669 2.597 1.00 98.38 72 GLU A C 1
ATOM 561 O O . GLU A 1 72 ? 12.991 -1.692 1.679 1.00 98.38 72 GLU A O 1
ATOM 566 N N . TYR A 1 73 ? 10.854 -1.694 2.360 1.00 98.12 73 TYR A N 1
ATOM 567 C CA . TYR A 1 73 ? 10.305 -1.759 1.001 1.00 98.12 73 TYR A CA 1
ATOM 568 C C . TYR A 1 73 ? 10.665 -0.520 0.177 1.00 98.12 73 TYR A C 1
ATOM 570 O O . TYR A 1 73 ? 11.066 -0.650 -0.981 1.00 98.12 73 TYR A O 1
ATOM 578 N N . VAL A 1 74 ? 10.551 0.674 0.768 1.00 98.56 74 VAL A N 1
ATOM 579 C CA . VAL A 1 74 ? 10.916 1.929 0.096 1.00 98.56 74 VAL A CA 1
ATOM 580 C C . VAL A 1 74 ? 12.413 1.960 -0.211 1.00 98.56 74 VAL A C 1
ATOM 582 O O . VAL A 1 74 ? 12.784 2.243 -1.349 1.00 98.56 74 VAL A O 1
ATOM 585 N N . ALA A 1 75 ? 13.269 1.607 0.752 1.00 98.19 75 ALA A N 1
ATOM 586 C CA . ALA A 1 75 ? 14.718 1.559 0.560 1.00 98.19 75 ALA A CA 1
ATOM 587 C C . ALA A 1 75 ? 15.100 0.611 -0.584 1.00 98.19 75 ALA A C 1
ATOM 589 O O . ALA A 1 75 ? 15.809 1.002 -1.508 1.00 98.19 75 ALA A O 1
ATOM 590 N N . ARG A 1 76 ? 14.534 -0.600 -0.591 1.00 96.69 76 ARG A N 1
ATOM 591 C CA . ARG A 1 76 ? 14.775 -1.587 -1.644 1.00 96.69 76 ARG A CA 1
ATOM 592 C C . ARG A 1 76 ? 14.308 -1.119 -3.024 1.00 96.69 76 ARG A C 1
ATOM 594 O O . ARG A 1 76 ? 14.972 -1.393 -4.021 1.00 96.69 76 ARG A O 1
ATOM 601 N N . ALA A 1 77 ? 13.171 -0.429 -3.110 1.00 96.00 77 ALA A N 1
ATOM 602 C CA . ALA A 1 77 ? 12.728 0.173 -4.367 1.00 96.00 77 ALA A CA 1
ATOM 603 C C . ALA A 1 77 ? 13.706 1.266 -4.844 1.00 96.00 77 ALA A C 1
ATOM 605 O O . ALA A 1 77 ? 14.011 1.333 -6.034 1.00 96.00 77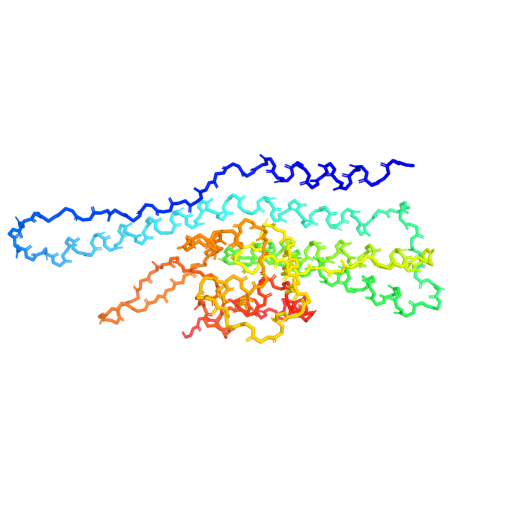 ALA A O 1
ATOM 606 N N . GLY A 1 78 ? 14.244 2.070 -3.923 1.00 95.81 78 GLY A N 1
ATOM 607 C CA . GLY A 1 78 ? 15.270 3.074 -4.211 1.00 95.81 78 GLY A CA 1
ATOM 608 C C . GLY A 1 78 ? 16.585 2.468 -4.714 1.00 95.81 78 GLY A C 1
ATOM 609 O O . GLY A 1 78 ? 17.140 2.941 -5.705 1.00 95.81 78 GLY A O 1
ATOM 610 N N . GLU A 1 79 ? 17.051 1.381 -4.098 1.00 94.81 79 GLU A N 1
ATOM 611 C CA . GLU A 1 79 ? 18.229 0.627 -4.555 1.00 94.81 79 GLU A CA 1
ATOM 612 C C . GLU A 1 79 ? 18.034 0.101 -5.983 1.00 94.81 79 GLU A C 1
ATOM 614 O O . GLU A 1 79 ? 18.897 0.288 -6.835 1.00 94.81 79 GLU A O 1
ATOM 619 N N . LEU A 1 80 ? 16.864 -0.477 -6.282 1.00 91.88 80 LEU A N 1
ATOM 620 C CA . LEU A 1 80 ? 16.541 -0.965 -7.628 1.00 91.88 80 LEU A CA 1
ATOM 621 C C . LEU A 1 80 ? 16.547 0.150 -8.681 1.00 91.88 80 LEU A C 1
ATOM 623 O O . LEU A 1 80 ? 16.974 -0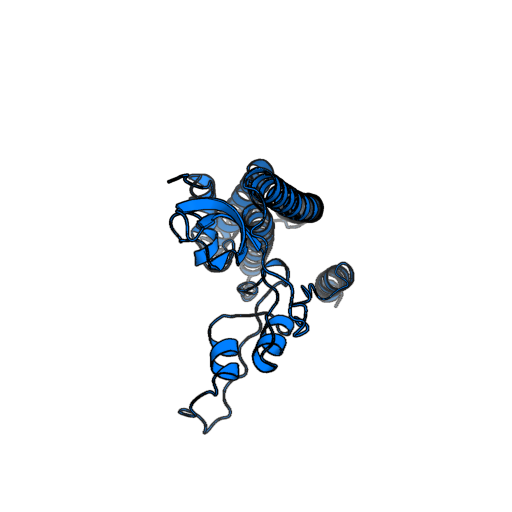.081 -9.807 1.00 91.88 80 LEU A O 1
ATOM 627 N N . LEU A 1 81 ? 16.061 1.345 -8.338 1.00 89.81 81 LEU A N 1
ATOM 628 C CA . LEU A 1 81 ? 16.004 2.479 -9.267 1.00 89.81 81 LEU A CA 1
ATOM 629 C C . LEU A 1 81 ? 17.361 3.157 -9.480 1.00 89.81 81 LEU A C 1
ATOM 631 O O . LEU A 1 81 ? 17.553 3.810 -10.504 1.00 89.81 81 LEU A O 1
ATOM 635 N N . THR A 1 82 ? 18.281 3.029 -8.525 1.00 87.81 82 THR A N 1
ATOM 636 C CA . THR A 1 82 ? 19.605 3.667 -8.577 1.00 87.81 82 THR A CA 1
ATOM 637 C C . THR A 1 82 ? 20.722 2.726 -9.031 1.00 87.81 82 THR A C 1
ATOM 639 O O . THR A 1 82 ? 21.838 3.195 -9.244 1.00 87.81 82 THR A O 1
ATOM 642 N N . ASP A 1 83 ? 20.443 1.432 -9.221 1.00 81.75 83 ASP A N 1
ATOM 643 C CA . ASP A 1 83 ? 21.437 0.434 -9.625 1.00 81.75 83 ASP A CA 1
ATOM 644 C C . ASP A 1 83 ? 22.001 0.715 -11.041 1.00 81.75 83 ASP A C 1
ATOM 646 O O . ASP A 1 83 ? 21.308 0.527 -12.052 1.00 81.75 83 ASP A O 1
ATOM 650 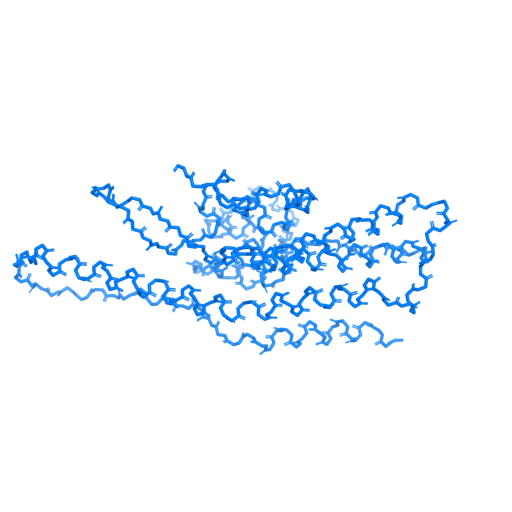N N . PRO A 1 84 ? 23.283 1.117 -11.149 1.00 68.75 84 PRO A N 1
ATOM 651 C CA . PRO A 1 84 ? 23.911 1.445 -12.425 1.00 68.75 84 PRO A CA 1
ATOM 652 C C . PRO A 1 84 ? 24.117 0.211 -13.316 1.00 68.75 84 PRO A C 1
ATOM 654 O O . PRO A 1 84 ? 24.217 0.343 -14.537 1.00 68.75 84 PRO A O 1
ATOM 657 N N . HIS A 1 85 ? 24.149 -0.998 -12.744 1.00 64.88 85 HIS A N 1
ATOM 658 C CA . HIS A 1 85 ? 24.299 -2.244 -13.497 1.00 64.88 85 HIS A CA 1
ATOM 659 C C . HIS A 1 85 ? 23.042 -2.611 -14.287 1.00 64.88 85 HIS A C 1
ATOM 661 O O . HIS A 1 85 ? 23.095 -3.470 -15.170 1.00 64.88 85 HIS A O 1
ATOM 667 N N . LEU A 1 86 ? 21.916 -1.948 -14.015 1.00 63.59 86 LEU A N 1
ATOM 668 C CA . LEU A 1 86 ? 20.678 -2.149 -14.761 1.00 63.59 86 LEU A CA 1
ATOM 669 C C . LEU A 1 86 ? 20.670 -1.394 -16.102 1.00 63.59 86 LEU A C 1
ATOM 671 O O . LEU A 1 86 ? 19.784 -1.651 -16.916 1.00 63.59 86 LEU A O 1
ATOM 675 N N . GLY A 1 87 ? 21.701 -0.575 -16.378 1.00 55.97 87 GLY A N 1
ATOM 676 C CA . GLY A 1 87 ? 22.172 -0.231 -17.729 1.00 55.97 87 GLY A CA 1
ATOM 677 C C . GLY A 1 87 ? 21.170 0.488 -18.633 1.00 55.97 87 GLY A C 1
ATOM 678 O O . GLY A 1 87 ? 21.308 0.441 -19.853 1.00 55.97 87 GLY A O 1
ATOM 679 N N . PHE A 1 88 ? 20.144 1.117 -18.062 1.00 64.00 88 PHE A N 1
ATOM 680 C CA . PHE A 1 88 ? 19.091 1.775 -18.821 1.00 64.00 88 PHE A CA 1
ATOM 681 C C . PHE A 1 88 ? 19.450 3.243 -19.086 1.00 64.00 88 PHE A C 1
ATOM 683 O O . PHE A 1 88 ? 19.411 4.070 -18.177 1.00 64.00 88 PHE A O 1
ATOM 690 N N . THR A 1 89 ? 19.783 3.576 -20.335 1.00 62.84 89 THR A N 1
ATOM 691 C CA . THR A 1 89 ? 19.848 4.964 -20.812 1.00 62.84 89 THR A CA 1
ATOM 692 C C . THR A 1 89 ? 18.579 5.269 -21.624 1.00 62.84 89 THR A C 1
ATOM 694 O O . THR A 1 89 ? 18.324 4.590 -22.621 1.00 62.84 89 THR A O 1
ATOM 697 N N . PRO A 1 90 ? 17.746 6.254 -21.234 1.00 57.34 90 PRO A N 1
ATOM 698 C CA . PRO A 1 90 ? 16.442 6.503 -21.868 1.00 57.34 90 PRO A CA 1
ATOM 699 C C . PRO A 1 90 ? 16.456 7.061 -23.306 1.00 57.34 90 PRO A C 1
ATOM 701 O O . PRO A 1 90 ? 15.442 7.584 -23.757 1.00 57.34 90 PRO A O 1
ATOM 704 N N . ASP A 1 91 ? 17.567 6.975 -24.038 1.00 57.50 91 ASP A N 1
ATOM 705 C CA . ASP A 1 91 ? 17.782 7.706 -25.300 1.00 57.50 91 ASP A CA 1
ATOM 706 C C . ASP A 1 91 ? 17.311 6.948 -26.557 1.00 57.50 91 ASP A C 1
ATOM 708 O O . ASP A 1 91 ? 17.743 7.201 -27.679 1.00 57.50 91 ASP A O 1
ATOM 712 N N . VAL A 1 92 ? 16.432 5.963 -26.381 1.00 55.62 92 VAL A N 1
ATOM 713 C CA . VAL A 1 92 ? 15.913 5.139 -27.476 1.00 55.62 92 VAL A CA 1
ATOM 714 C C . VAL A 1 92 ? 14.435 5.461 -27.656 1.00 55.62 92 VAL A C 1
ATOM 716 O O . VAL A 1 92 ? 13.715 5.570 -26.666 1.00 55.62 92 VAL A O 1
ATOM 719 N N . ASP A 1 93 ? 13.979 5.587 -28.905 1.00 54.66 93 ASP A N 1
ATOM 720 C CA . ASP A 1 93 ? 12.58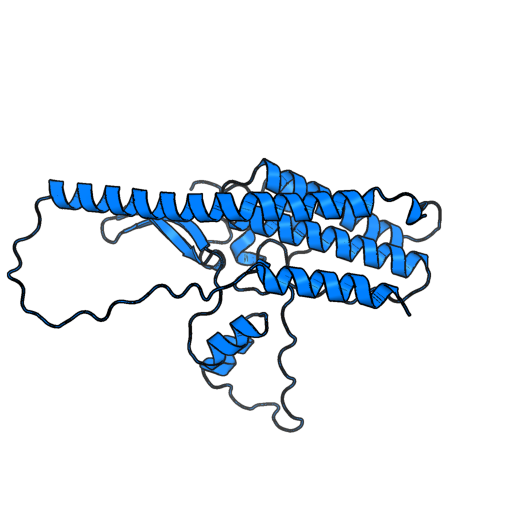2 5.807 -29.310 1.00 54.66 93 ASP A CA 1
ATOM 721 C C . ASP A 1 93 ? 11.663 4.675 -28.791 1.00 54.66 93 ASP A C 1
ATOM 723 O O . ASP A 1 93 ? 11.356 3.687 -29.458 1.00 54.66 93 ASP A O 1
ATOM 727 N N . GLN A 1 94 ? 11.329 4.761 -27.503 1.00 67.38 94 GLN A N 1
ATOM 728 C CA . GLN A 1 94 ? 10.765 3.693 -26.686 1.00 67.38 94 GLN A CA 1
ATOM 729 C C . GLN A 1 94 ? 9.731 4.267 -25.718 1.00 67.38 94 GLN A C 1
ATOM 731 O O . GLN A 1 94 ? 9.793 4.065 -24.503 1.00 67.38 94 GLN A O 1
ATOM 736 N N . GLY A 1 95 ? 8.716 4.955 -26.246 1.00 80.88 95 GLY A N 1
ATOM 737 C CA . GLY A 1 95 ? 7.676 5.579 -25.422 1.00 80.88 95 GLY A CA 1
ATOM 738 C C . GLY A 1 95 ? 7.030 4.636 -24.392 1.00 80.88 95 GLY A C 1
ATOM 739 O O . GLY A 1 95 ? 6.621 5.084 -23.328 1.00 80.88 95 GLY A O 1
ATOM 740 N N . ALA A 1 96 ? 6.956 3.323 -24.650 1.00 85.81 96 ALA A N 1
ATOM 741 C CA . ALA A 1 96 ? 6.468 2.350 -23.666 1.00 85.81 96 ALA A CA 1
ATOM 742 C C . ALA A 1 96 ? 7.444 2.099 -22.505 1.00 85.81 96 ALA A C 1
ATOM 744 O O . ALA A 1 96 ? 6.996 1.962 -21.371 1.00 85.81 96 ALA A O 1
ATOM 745 N N . VAL A 1 97 ? 8.748 2.055 -22.782 1.00 88.25 97 VAL A N 1
ATOM 746 C CA . VAL A 1 97 ? 9.784 1.873 -21.758 1.00 88.25 97 VAL A CA 1
ATOM 747 C C . VAL A 1 97 ? 9.883 3.119 -20.892 1.00 88.25 97 VAL A C 1
ATOM 749 O O . VAL A 1 97 ? 9.829 3.010 -19.670 1.00 88.25 97 VAL A O 1
ATOM 752 N N . GLN A 1 98 ? 9.905 4.298 -21.521 1.00 87.38 98 GLN A N 1
ATOM 753 C CA . GLN A 1 98 ? 9.908 5.572 -20.807 1.00 87.38 98 GLN A CA 1
ATOM 754 C C . GLN A 1 98 ? 8.685 5.712 -19.896 1.00 87.38 98 GLN A C 1
ATOM 756 O O . GLN A 1 98 ? 8.823 6.119 -18.747 1.00 87.38 98 GLN A O 1
ATOM 761 N N . ARG A 1 99 ? 7.487 5.340 -20.371 1.00 90.94 99 ARG A N 1
ATOM 762 C CA . ARG A 1 99 ? 6.272 5.362 -19.540 1.00 90.94 99 ARG A CA 1
ATOM 763 C C . ARG A 1 99 ? 6.377 4.441 -18.329 1.00 90.94 99 ARG A C 1
ATOM 765 O O . ARG A 1 99 ? 6.077 4.885 -17.229 1.00 90.94 99 ARG A O 1
ATOM 772 N N . ASP A 1 100 ? 6.795 3.187 -18.515 1.00 92.25 100 ASP A N 1
ATOM 773 C CA . ASP A 1 100 ? 6.924 2.245 -17.397 1.00 92.25 100 ASP A CA 1
ATOM 774 C C . ASP A 1 100 ? 7.990 2.718 -16.387 1.00 92.25 100 ASP A C 1
ATOM 776 O O . ASP A 1 100 ? 7.761 2.634 -15.182 1.00 92.25 100 ASP A O 1
ATOM 780 N N . TYR A 1 101 ? 9.104 3.294 -16.852 1.00 91.88 101 TYR A N 1
ATOM 781 C CA . TYR A 1 101 ? 10.132 3.866 -15.978 1.00 91.88 101 TYR A CA 1
ATOM 782 C C . TYR A 1 101 ? 9.628 5.086 -15.194 1.00 91.88 101 TYR A C 1
ATOM 784 O O . TYR A 1 101 ? 9.778 5.136 -13.975 1.00 91.88 101 TYR A O 1
ATOM 792 N N . LEU A 1 102 ? 8.974 6.046 -15.857 1.00 92.75 102 LEU A N 1
ATOM 793 C CA . LEU A 1 102 ? 8.397 7.212 -15.180 1.00 92.75 102 LEU A CA 1
ATOM 794 C C . LEU A 1 102 ? 7.350 6.793 -14.142 1.00 92.75 102 LEU A C 1
ATOM 796 O O . LEU A 1 102 ? 7.404 7.262 -13.010 1.00 92.75 102 LEU A O 1
ATOM 800 N N . SER A 1 103 ? 6.473 5.840 -14.474 1.00 94.81 103 SER A N 1
ATOM 801 C CA . SER A 1 103 ? 5.519 5.285 -13.507 1.00 94.81 103 SER A CA 1
ATOM 802 C C . SER A 1 103 ? 6.204 4.597 -12.320 1.00 94.81 103 SER A C 1
ATOM 804 O O . SER A 1 103 ? 5.662 4.616 -11.215 1.00 94.81 103 SER A O 1
ATOM 806 N N . ALA A 1 104 ? 7.381 3.993 -12.515 1.00 95.62 104 ALA A N 1
ATOM 807 C CA . ALA A 1 104 ? 8.166 3.432 -11.417 1.00 95.62 104 ALA A CA 1
ATOM 808 C C . ALA A 1 104 ? 8.681 4.530 -10.475 1.00 95.62 104 ALA A C 1
ATOM 810 O O . ALA A 1 104 ? 8.523 4.425 -9.259 1.00 95.62 104 ALA A O 1
ATOM 811 N N . VAL A 1 105 ? 9.239 5.604 -11.039 1.00 96.19 105 VAL A N 1
ATOM 812 C CA . VAL A 1 105 ? 9.743 6.758 -10.280 1.00 96.19 105 VAL A CA 1
ATOM 813 C C . VAL A 1 105 ? 8.614 7.461 -9.525 1.00 96.19 105 VAL A C 1
ATOM 815 O O . VAL A 1 105 ? 8.763 7.740 -8.338 1.00 96.19 105 VAL A O 1
ATOM 818 N N . GLU A 1 106 ? 7.468 7.695 -10.166 1.00 97.62 106 GLU A N 1
ATOM 819 C CA . GLU A 1 106 ? 6.288 8.299 -9.532 1.00 97.62 106 GLU A CA 1
ATOM 820 C C . GLU A 1 106 ? 5.785 7.459 -8.350 1.00 97.62 106 GLU A C 1
ATOM 822 O O . GLU A 1 106 ? 5.502 7.995 -7.277 1.00 97.62 106 GLU A O 1
ATOM 827 N N . ALA A 1 107 ? 5.699 6.135 -8.522 1.00 98.25 107 ALA A N 1
ATOM 828 C CA . ALA A 1 107 ? 5.288 5.227 -7.457 1.00 98.25 107 ALA A CA 1
ATOM 829 C C . ALA A 1 107 ? 6.286 5.225 -6.287 1.00 98.25 107 ALA A C 1
ATOM 831 O O . ALA A 1 107 ? 5.860 5.274 -5.135 1.00 98.25 107 ALA A O 1
ATOM 832 N N . TYR A 1 108 ? 7.592 5.245 -6.568 1.00 98.50 108 TYR A N 1
ATOM 833 C CA . TYR A 1 108 ? 8.637 5.338 -5.545 1.00 98.50 108 TYR A CA 1
ATOM 834 C C . TYR A 1 108 ? 8.578 6.660 -4.768 1.00 98.50 108 TYR A C 1
ATOM 836 O O . TYR A 1 108 ? 8.592 6.652 -3.538 1.00 98.50 108 TYR A O 1
ATOM 844 N N . GLN A 1 109 ? 8.439 7.792 -5.463 1.00 98.62 109 GLN A N 1
ATOM 845 C CA . GLN A 1 109 ? 8.307 9.106 -4.825 1.00 98.62 109 GLN A CA 1
ATOM 846 C C . GLN A 1 109 ? 7.068 9.176 -3.926 1.00 98.62 109 GLN A C 1
ATOM 848 O O . GLN A 1 109 ? 7.144 9.648 -2.792 1.00 98.62 109 GLN A O 1
ATOM 853 N N . ALA A 1 110 ? 5.933 8.661 -4.404 1.00 98.69 110 ALA A N 1
ATOM 854 C CA . ALA A 1 110 ? 4.717 8.578 -3.609 1.00 98.69 110 ALA A CA 1
ATOM 855 C C . ALA A 1 110 ? 4.878 7.646 -2.394 1.00 98.69 110 ALA A C 1
ATOM 857 O O . ALA A 1 110 ? 4.386 7.966 -1.313 1.00 98.69 110 ALA A O 1
ATOM 858 N N . ALA A 1 111 ? 5.587 6.523 -2.540 1.00 98.75 111 ALA A N 1
ATOM 859 C CA . ALA A 1 111 ? 5.873 5.612 -1.436 1.00 98.75 111 ALA A CA 1
ATOM 860 C C . ALA A 1 111 ? 6.725 6.278 -0.344 1.00 98.75 111 ALA A C 1
ATOM 862 O O . ALA A 1 111 ? 6.371 6.194 0.831 1.00 98.75 111 ALA A O 1
ATOM 863 N N . GLY A 1 112 ? 7.788 6.996 -0.727 1.00 98.62 112 GLY A N 1
ATOM 864 C CA . GLY A 1 112 ? 8.609 7.777 0.203 1.00 98.62 112 GLY A CA 1
ATOM 865 C C . GLY A 1 112 ? 7.798 8.855 0.921 1.00 98.62 112 GLY A C 1
ATOM 866 O O . GLY A 1 112 ? 7.808 8.924 2.146 1.00 98.62 112 GLY A O 1
ATOM 867 N N . LYS A 1 113 ? 6.978 9.610 0.179 1.00 98.62 113 LYS A N 1
ATOM 868 C CA . LYS A 1 113 ? 6.089 10.616 0.772 1.00 98.62 113 LYS A CA 1
ATOM 869 C C . LYS A 1 113 ? 5.137 10.018 1.812 1.00 98.62 113 LYS A C 1
ATOM 871 O O . LYS A 1 113 ? 4.929 10.617 2.860 1.00 98.62 113 LYS A O 1
ATOM 876 N N . LEU A 1 114 ? 4.550 8.851 1.540 1.00 98.44 114 LEU A N 1
ATOM 877 C CA . LEU A 1 114 ? 3.682 8.180 2.512 1.00 98.44 114 LEU A CA 1
ATOM 878 C C . LEU A 1 114 ? 4.441 7.680 3.732 1.00 98.44 114 LEU A C 1
ATOM 880 O O . LEU A 1 114 ? 3.893 7.734 4.824 1.00 98.44 114 LEU A O 1
ATOM 884 N N . LEU A 1 115 ? 5.667 7.188 3.565 1.00 98.31 115 LEU A N 1
ATOM 885 C CA . LEU A 1 115 ? 6.493 6.776 4.694 1.00 98.31 115 LEU A CA 1
ATOM 886 C C . LEU A 1 115 ? 6.754 7.953 5.646 1.00 98.31 115 LEU A C 1
ATOM 888 O O . LEU A 1 115 ? 6.632 7.786 6.859 1.00 98.31 115 LEU A O 1
ATOM 892 N N . ASP A 1 116 ? 7.038 9.132 5.089 1.00 98.06 116 ASP A N 1
ATOM 893 C CA . ASP A 1 116 ? 7.316 10.350 5.854 1.00 98.06 116 ASP A CA 1
ATOM 894 C C . ASP A 1 116 ? 6.052 10.961 6.483 1.00 98.06 116 ASP A C 1
ATOM 896 O O . ASP A 1 116 ? 6.086 11.460 7.608 1.00 98.06 116 ASP A O 1
ATOM 900 N N . GLU A 1 117 ? 4.923 10.929 5.767 1.00 97.19 117 GLU A N 1
ATOM 901 C CA . GLU A 1 117 ? 3.681 11.616 6.152 1.00 97.19 117 GLU A CA 1
ATOM 902 C C . GLU A 1 117 ? 2.613 10.697 6.774 1.00 97.19 117 GLU A C 1
ATOM 904 O O . GLU A 1 117 ? 1.530 11.178 7.104 1.00 97.19 117 GLU A O 1
ATOM 909 N N . ALA A 1 118 ? 2.863 9.390 6.930 1.00 96.00 118 ALA A N 1
ATOM 910 C CA . ALA A 1 118 ? 1.840 8.429 7.348 1.00 96.00 118 ALA A CA 1
ATOM 911 C C . ALA A 1 118 ? 1.139 8.836 8.653 1.00 96.00 118 ALA A C 1
ATOM 913 O O . ALA A 1 118 ? 1.761 8.937 9.713 1.00 96.00 118 ALA A O 1
ATOM 914 N N . GLU A 1 119 ? -0.187 8.950 8.628 1.00 93.50 119 GLU A N 1
ATOM 915 C CA . GLU A 1 119 ? -0.999 9.249 9.812 1.00 93.50 119 GLU A CA 1
ATOM 916 C C . GLU A 1 119 ? -1.659 7.986 10.373 1.00 93.50 119 GLU A C 1
ATOM 918 O O . GLU A 1 119 ? -1.927 7.923 11.570 1.00 93.50 119 GLU A O 1
ATOM 923 N N . ASP A 1 120 ? -1.864 6.955 9.549 1.00 95.31 120 ASP A N 1
ATOM 924 C CA . ASP A 1 120 ? -2.509 5.696 9.921 1.00 95.31 120 ASP A CA 1
ATOM 925 C C . ASP A 1 120 ? -1.848 4.457 9.279 1.00 95.31 120 ASP A C 1
ATOM 927 O O . ASP A 1 120 ? -1.021 4.546 8.373 1.00 95.31 120 ASP A O 1
ATOM 931 N N . LEU A 1 121 ? -2.225 3.261 9.742 1.00 97.31 121 LEU A N 1
ATOM 932 C CA . LEU A 1 121 ? -1.725 1.983 9.226 1.00 97.31 121 LEU A CA 1
ATOM 933 C C . LEU A 1 121 ? -1.952 1.814 7.713 1.00 97.31 121 LEU A C 1
ATOM 935 O O . LEU A 1 121 ? -1.031 1.346 7.042 1.00 97.31 121 LEU A O 1
ATOM 939 N N . PRO A 1 122 ? -3.105 2.202 7.125 1.00 97.44 122 PRO A N 1
ATOM 940 C CA . PRO A 1 122 ? -3.291 2.122 5.680 1.00 97.44 122 PRO A CA 1
ATOM 941 C C . PRO A 1 122 ? -2.349 3.008 4.864 1.00 97.44 122 PRO A C 1
ATOM 943 O O . PRO A 1 122 ? -2.087 2.644 3.720 1.00 97.44 122 PRO A O 1
ATOM 946 N N . ASP A 1 123 ? -1.820 4.102 5.426 1.00 97.62 123 ASP A N 1
ATOM 947 C CA . ASP A 1 123 ? -0.814 4.934 4.751 1.00 97.62 123 ASP A CA 1
ATOM 948 C C . ASP A 1 123 ? 0.518 4.183 4.652 1.00 97.62 123 ASP A C 1
ATOM 950 O O . ASP A 1 123 ? 1.092 4.081 3.571 1.00 97.62 123 ASP A O 1
ATOM 954 N N . LEU A 1 124 ? 0.964 3.562 5.752 1.00 98.44 124 LEU A N 1
ATOM 955 C CA . LEU A 1 124 ? 2.176 2.736 5.763 1.00 98.44 124 LEU A CA 1
ATOM 956 C C . LEU A 1 124 ? 2.047 1.513 4.844 1.00 98.44 124 LEU A C 1
ATOM 958 O O . LEU A 1 124 ? 2.982 1.173 4.121 1.00 98.44 124 LEU A O 1
ATOM 962 N N . VAL A 1 125 ? 0.881 0.856 4.819 1.00 98.50 125 VAL A N 1
ATOM 963 C CA . VAL A 1 125 ? 0.638 -0.239 3.864 1.00 98.50 125 VAL A CA 1
ATOM 964 C C . VAL A 1 125 ? 0.602 0.274 2.425 1.00 98.50 125 VAL A C 1
ATOM 966 O O . VAL A 1 125 ? 1.090 -0.410 1.528 1.00 98.50 125 VAL A O 1
ATOM 969 N N . ALA A 1 126 ? 0.060 1.468 2.178 1.00 98.19 126 ALA A N 1
ATOM 970 C CA . ALA A 1 126 ? 0.101 2.080 0.854 1.00 98.19 126 ALA A CA 1
ATOM 971 C C . ALA A 1 126 ? 1.535 2.426 0.426 1.00 98.19 126 ALA A C 1
ATOM 973 O O . ALA A 1 126 ? 1.861 2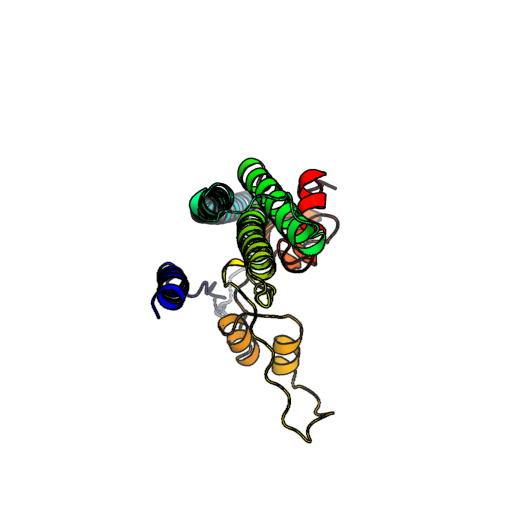.225 -0.741 1.00 98.19 126 ALA A O 1
ATOM 974 N N . ALA A 1 127 ? 2.414 2.835 1.349 1.00 98.62 127 ALA A N 1
ATOM 975 C CA . ALA A 1 127 ? 3.840 3.000 1.066 1.00 98.62 127 ALA A CA 1
ATOM 976 C C . ALA A 1 127 ? 4.474 1.682 0.586 1.00 98.62 127 ALA A C 1
ATOM 978 O O . ALA A 1 127 ? 5.118 1.659 -0.460 1.00 98.62 127 ALA A O 1
ATOM 979 N N . VAL A 1 128 ? 4.207 0.566 1.278 1.00 98.50 128 VAL A N 1
ATOM 980 C CA . VAL A 1 128 ? 4.662 -0.777 0.866 1.00 98.50 128 VAL A CA 1
ATOM 981 C C . VAL A 1 128 ? 4.148 -1.137 -0.531 1.00 98.50 128 VAL A C 1
ATOM 983 O O . VAL A 1 128 ? 4.927 -1.528 -1.395 1.00 98.50 128 VAL A O 1
ATOM 986 N N . VAL A 1 129 ? 2.844 -0.982 -0.776 1.00 98.12 129 VAL A N 1
ATOM 987 C CA . VAL A 1 129 ? 2.214 -1.329 -2.062 1.00 98.12 129 VAL A CA 1
ATOM 988 C C . VAL A 1 129 ? 2.759 -0.475 -3.209 1.00 98.12 129 VAL A C 1
ATOM 990 O O . VAL A 1 129 ? 2.980 -0.986 -4.306 1.00 98.12 129 VAL A O 1
ATOM 993 N N . LEU A 1 130 ? 2.986 0.821 -2.985 1.00 98.31 130 LEU A N 1
ATOM 994 C CA . LEU A 1 130 ? 3.536 1.711 -4.007 1.00 98.31 130 LEU A CA 1
ATOM 995 C C . LEU A 1 130 ? 5.030 1.464 -4.254 1.00 98.31 130 LEU A C 1
ATOM 997 O O . LEU A 1 130 ? 5.462 1.553 -5.403 1.00 98.31 130 LEU A O 1
ATOM 1001 N N . ALA A 1 131 ? 5.798 1.074 -3.236 1.00 98.38 131 ALA A N 1
ATOM 1002 C CA . ALA A 1 131 ? 7.178 0.626 -3.412 1.00 98.38 131 ALA A CA 1
ATOM 1003 C C . ALA A 1 131 ? 7.254 -0.678 -4.230 1.00 98.38 131 ALA A C 1
ATOM 1005 O O . ALA A 1 131 ? 8.044 -0.771 -5.171 1.00 98.38 131 ALA A O 1
ATOM 1006 N N . ASP A 1 132 ? 6.379 -1.652 -3.953 1.00 97.06 132 ASP A N 1
ATOM 1007 C CA . ASP A 1 132 ? 6.274 -2.881 -4.756 1.00 97.06 132 ASP A CA 1
ATOM 1008 C C . ASP A 1 132 ? 5.878 -2.557 -6.206 1.00 97.06 132 ASP A C 1
ATOM 1010 O O . ASP A 1 132 ? 6.484 -3.062 -7.154 1.00 97.06 132 ASP A O 1
ATOM 1014 N N . ARG A 1 133 ? 4.929 -1.631 -6.408 1.00 96.88 133 ARG A N 1
ATOM 1015 C CA . ARG A 1 133 ? 4.559 -1.148 -7.746 1.00 96.88 133 ARG A CA 1
ATOM 1016 C C . ARG A 1 133 ? 5.735 -0.505 -8.474 1.00 96.88 133 ARG A C 1
ATOM 1018 O O . ARG A 1 133 ? 5.881 -0.723 -9.677 1.00 96.88 133 ARG A O 1
ATOM 1025 N N . ALA A 1 134 ? 6.555 0.284 -7.781 1.00 96.75 134 ALA A N 1
ATOM 1026 C CA . ALA A 1 134 ? 7.750 0.878 -8.367 1.00 96.75 134 ALA A CA 1
ATOM 1027 C C . ALA A 1 134 ? 8.685 -0.213 -8.906 1.00 96.75 134 ALA A C 1
ATOM 1029 O O . ALA A 1 134 ? 9.089 -0.163 -10.069 1.00 96.75 134 ALA A O 1
ATOM 1030 N N . ALA A 1 135 ? 8.932 -1.260 -8.113 1.00 95.31 135 ALA A N 1
ATOM 1031 C CA . ALA A 1 135 ? 9.730 -2.406 -8.537 1.00 95.31 135 ALA A CA 1
ATOM 1032 C C . ALA A 1 135 ? 9.104 -3.158 -9.731 1.00 95.31 135 ALA A C 1
ATOM 1034 O O . ALA A 1 135 ? 9.811 -3.506 -10.679 1.00 95.31 135 ALA A O 1
ATOM 1035 N N . GLU A 1 136 ? 7.784 -3.379 -9.740 1.00 95.00 136 GLU A N 1
ATOM 1036 C CA . GLU A 1 136 ? 7.083 -4.025 -10.863 1.00 95.00 136 GLU A CA 1
ATOM 1037 C C . GLU A 1 136 ? 7.180 -3.215 -12.161 1.00 95.00 136 GLU A C 1
ATOM 1039 O O . GLU A 1 136 ? 7.442 -3.770 -13.233 1.00 95.00 136 GLU A O 1
ATOM 1044 N N . ARG A 1 137 ? 6.978 -1.897 -12.073 1.00 94.31 137 ARG A N 1
ATOM 1045 C CA . ARG A 1 137 ? 7.044 -0.982 -13.217 1.00 94.31 137 ARG A CA 1
ATOM 1046 C C . ARG A 1 137 ? 8.458 -0.869 -13.763 1.00 94.31 137 ARG A C 1
ATOM 1048 O O . ARG A 1 137 ? 8.645 -0.945 -14.976 1.00 94.31 137 ARG A O 1
ATOM 1055 N N . PHE A 1 138 ? 9.454 -0.820 -12.885 1.00 93.62 138 PHE A N 1
ATOM 1056 C CA . PHE A 1 138 ? 10.850 -0.867 -13.289 1.00 93.62 138 PHE A CA 1
ATOM 1057 C C . PHE A 1 138 ? 11.194 -2.191 -13.993 1.00 93.62 138 PHE A C 1
ATOM 1059 O O . PHE A 1 138 ? 11.803 -2.196 -15.064 1.00 93.62 138 PHE A O 1
ATOM 1066 N N . ALA A 1 139 ? 10.731 -3.328 -13.462 1.00 92.56 139 ALA A N 1
ATOM 1067 C CA . ALA A 1 139 ? 10.914 -4.628 -14.105 1.00 92.56 139 ALA A CA 1
ATOM 1068 C C . ALA A 1 139 ? 10.235 -4.703 -15.487 1.00 92.56 139 ALA A C 1
ATOM 1070 O O . ALA A 1 139 ? 10.792 -5.297 -16.414 1.00 92.56 139 ALA A O 1
ATOM 1071 N N . ALA A 1 140 ? 9.060 -4.088 -15.653 1.00 92.62 140 ALA A N 1
ATOM 1072 C CA . ALA A 1 140 ? 8.379 -3.990 -16.942 1.00 92.62 140 ALA A CA 1
ATOM 1073 C C . ALA A 1 140 ? 9.155 -3.123 -17.946 1.00 92.62 140 ALA A C 1
ATOM 1075 O O . ALA A 1 140 ? 9.331 -3.547 -19.092 1.00 92.62 140 ALA A O 1
ATOM 1076 N N . ALA A 1 141 ? 9.671 -1.968 -17.511 1.00 91.00 141 ALA A N 1
ATOM 1077 C CA . ALA A 1 141 ? 10.526 -1.111 -18.327 1.00 91.00 141 ALA A CA 1
ATOM 1078 C C . ALA A 1 141 ? 11.768 -1.880 -18.804 1.00 91.00 141 ALA A C 1
ATOM 1080 O O . ALA A 1 141 ? 12.013 -1.978 -20.006 1.00 91.00 141 ALA A O 1
ATOM 1081 N N . ARG A 1 142 ? 12.484 -2.535 -17.882 1.00 89.38 142 ARG A N 1
ATOM 1082 C CA . ARG A 1 142 ? 13.670 -3.342 -18.197 1.00 89.38 142 ARG A CA 1
ATOM 1083 C C . ARG A 1 142 ? 13.364 -4.484 -19.164 1.00 89.38 142 ARG A C 1
ATOM 1085 O O . ARG A 1 142 ? 14.089 -4.672 -20.135 1.00 89.38 142 ARG A O 1
ATOM 1092 N N . ALA A 1 143 ? 12.290 -5.240 -18.929 1.00 90.75 143 ALA A N 1
ATOM 1093 C CA . ALA A 1 143 ? 11.899 -6.329 -19.821 1.00 90.75 143 ALA A CA 1
ATOM 1094 C C . ALA A 1 143 ? 11.672 -5.813 -21.247 1.00 90.75 143 ALA A C 1
ATOM 1096 O O . ALA A 1 143 ? 12.210 -6.373 -22.198 1.00 90.75 143 ALA A O 1
ATOM 1097 N N . ARG A 1 144 ? 10.944 -4.704 -21.398 1.00 89.62 144 ARG A N 1
ATOM 1098 C CA . ARG A 1 144 ? 10.697 -4.094 -22.708 1.00 89.62 144 ARG A CA 1
ATOM 1099 C C . ARG A 1 144 ? 11.969 -3.553 -23.360 1.00 89.62 144 ARG A C 1
ATOM 1101 O O . ARG A 1 144 ? 12.131 -3.753 -24.559 1.00 89.62 144 ARG A O 1
ATOM 1108 N N . TYR A 1 145 ? 12.858 -2.919 -22.594 1.00 87.00 145 TYR A N 1
ATOM 1109 C CA . TYR A 1 145 ? 14.159 -2.447 -23.082 1.00 87.00 145 TYR A CA 1
ATOM 1110 C C . TYR A 1 145 ? 14.977 -3.594 -23.693 1.00 87.00 145 TYR A C 1
ATOM 1112 O O . TYR A 1 145 ? 15.561 -3.449 -24.761 1.00 87.00 145 TYR A O 1
ATOM 1120 N N . LEU A 1 146 ? 14.929 -4.773 -23.066 1.00 88.31 146 LEU A N 1
ATOM 1121 C CA . LEU A 1 146 ? 15.576 -5.999 -23.540 1.00 88.31 146 LEU A CA 1
ATOM 1122 C C . LEU A 1 146 ? 14.785 -6.741 -24.640 1.00 88.31 146 LEU A C 1
ATOM 1124 O O . LEU A 1 146 ? 15.128 -7.873 -24.978 1.00 88.31 146 LEU A O 1
ATOM 1128 N N . GLY A 1 147 ? 13.700 -6.165 -25.169 1.00 88.94 147 GLY A N 1
ATOM 1129 C CA . GLY A 1 147 ? 12.840 -6.811 -26.169 1.00 88.94 147 GLY A CA 1
ATOM 1130 C C . GLY A 1 147 ? 12.027 -8.000 -25.636 1.00 88.94 147 GLY A C 1
ATOM 1131 O O . GLY A 1 147 ? 11.527 -8.814 -26.410 1.00 88.94 147 GLY A O 1
ATOM 1132 N N . GLN A 1 148 ? 11.890 -8.127 -24.316 1.00 91.12 148 GLN A N 1
ATOM 1133 C CA . GLN A 1 148 ? 11.174 -9.210 -23.646 1.00 91.12 148 GLN A CA 1
ATOM 1134 C C . GLN A 1 148 ? 9.733 -8.815 -23.310 1.00 91.12 148 GLN A C 1
ATOM 1136 O O . GLN A 1 148 ? 9.364 -7.642 -23.201 1.00 91.12 148 GLN A O 1
ATOM 1141 N N . ARG A 1 149 ? 8.888 -9.829 -23.096 1.00 92.00 149 ARG A N 1
ATOM 1142 C CA . ARG A 1 149 ? 7.523 -9.615 -22.611 1.00 92.00 149 ARG A CA 1
ATOM 1143 C C . ARG A 1 149 ? 7.564 -9.169 -21.141 1.00 92.00 149 ARG A C 1
ATOM 1145 O O . ARG A 1 149 ? 8.137 -9.896 -20.329 1.00 92.00 149 ARG A O 1
ATOM 1152 N N . PRO A 1 150 ? 6.919 -8.048 -20.770 1.00 91.81 150 PRO A N 1
ATOM 1153 C CA . PRO A 1 150 ? 6.879 -7.616 -19.380 1.00 91.81 150 PRO A CA 1
ATOM 1154 C C . PRO A 1 150 ? 6.109 -8.618 -18.502 1.00 91.81 150 PRO A C 1
ATOM 1156 O O . PRO A 1 150 ? 5.172 -9.273 -18.986 1.00 91.81 150 PRO A O 1
ATOM 1159 N N . PRO A 1 151 ? 6.478 -8.742 -17.214 1.00 88.75 151 PRO A N 1
ATOM 1160 C CA . PRO A 1 151 ? 5.746 -9.571 -16.267 1.00 88.75 151 PRO A CA 1
ATOM 1161 C C . PRO A 1 151 ? 4.301 -9.078 -16.105 1.00 88.75 151 PRO A C 1
ATOM 1163 O O . PRO A 1 151 ? 4.002 -7.895 -16.263 1.00 88.75 151 PRO A O 1
ATOM 1166 N N . SER A 1 152 ? 3.381 -9.993 -15.787 1.00 85.50 152 SER A N 1
ATOM 1167 C CA . SER A 1 152 ? 2.001 -9.616 -15.468 1.00 85.50 152 SER A CA 1
ATOM 1168 C C . SER A 1 152 ? 1.954 -8.904 -14.119 1.00 85.50 152 SER A C 1
ATOM 1170 O O . SER A 1 152 ? 2.338 -9.514 -13.118 1.00 85.50 152 SER A O 1
ATOM 1172 N N . THR A 1 153 ? 1.415 -7.689 -14.080 1.00 84.50 153 THR A N 1
ATOM 1173 C CA . THR A 1 153 ? 1.071 -7.016 -12.824 1.00 84.50 153 THR A CA 1
ATOM 1174 C C . THR A 1 153 ? -0.129 -7.711 -12.187 1.00 84.50 153 THR A C 1
ATOM 1176 O O . THR A 1 153 ? -1.060 -8.145 -12.879 1.00 84.50 153 THR A O 1
ATOM 1179 N N . ARG A 1 154 ? -0.101 -7.881 -10.864 1.00 86.69 154 ARG A N 1
ATOM 1180 C CA . ARG A 1 154 ? -1.210 -8.487 -10.118 1.00 86.69 154 ARG A CA 1
ATOM 1181 C C . ARG A 1 154 ? -1.555 -7.618 -8.922 1.00 86.69 154 ARG A C 1
ATOM 1183 O O . ARG A 1 154 ? -0.659 -7.263 -8.163 1.00 86.69 154 ARG A O 1
ATOM 1190 N N . PRO A 1 155 ? -2.842 -7.330 -8.688 1.00 90.06 155 PRO A N 1
ATOM 1191 C CA . PRO A 1 155 ? -3.211 -6.570 -7.512 1.00 90.06 155 PRO A CA 1
ATOM 1192 C C . PRO A 1 155 ? -2.920 -7.372 -6.238 1.00 90.06 155 PRO A C 1
ATOM 1194 O O . PRO A 1 155 ? -2.988 -8.603 -6.227 1.00 90.06 155 PRO A O 1
ATOM 1197 N N . HIS A 1 156 ? -2.637 -6.669 -5.152 1.00 94.38 156 HIS A N 1
ATOM 1198 C CA . HIS A 1 156 ? -2.511 -7.195 -3.803 1.00 94.38 156 HIS A CA 1
ATOM 1199 C C . HIS A 1 156 ? -3.849 -7.705 -3.258 1.00 94.38 156 HIS A C 1
ATOM 1201 O O . HIS A 1 156 ? -4.938 -7.375 -3.741 1.00 94.38 156 HIS A O 1
ATOM 1207 N N . CYS A 1 157 ? -3.769 -8.525 -2.214 1.00 95.31 157 CYS A N 1
ATOM 1208 C CA . CYS A 1 157 ? -4.920 -8.979 -1.450 1.00 95.31 157 CYS A CA 1
ATOM 1209 C C . CYS A 1 157 ? -5.755 -7.784 -0.976 1.00 95.31 157 CYS A C 1
ATOM 1211 O O . CYS A 1 157 ? -5.262 -6.904 -0.277 1.00 95.31 157 CYS A O 1
ATOM 1213 N N . PHE A 1 158 ? -7.048 -7.782 -1.307 1.00 95.31 158 PHE A N 1
ATOM 1214 C CA . PHE A 1 158 ? -7.940 -6.695 -0.920 1.00 95.31 158 PHE A CA 1
ATOM 1215 C C . PHE A 1 158 ? -8.088 -6.564 0.603 1.00 95.31 158 PHE A C 1
ATOM 1217 O O . PHE A 1 158 ? -8.250 -5.462 1.104 1.00 95.31 158 PHE A O 1
ATOM 1224 N N . TYR A 1 159 ? -8.076 -7.658 1.364 1.00 95.44 159 TYR A N 1
ATOM 1225 C CA . TYR A 1 159 ? -8.348 -7.594 2.807 1.00 95.44 159 TYR A CA 1
ATOM 1226 C C . TYR A 1 159 ? -7.156 -7.063 3.612 1.00 95.44 159 TYR A C 1
ATOM 1228 O O . TYR A 1 159 ? -7.338 -6.244 4.512 1.00 95.44 159 TYR A O 1
ATOM 1236 N N . ASN A 1 160 ? -5.948 -7.476 3.235 1.00 96.25 160 ASN A N 1
ATOM 1237 C CA . ASN A 1 160 ? -4.701 -7.001 3.812 1.00 96.25 160 ASN A CA 1
ATOM 1238 C C . ASN A 1 160 ? -3.610 -7.034 2.725 1.00 96.25 160 ASN A C 1
ATOM 1240 O O . ASN A 1 160 ? -3.093 -8.115 2.427 1.00 96.25 160 ASN A O 1
ATOM 1244 N N . PRO A 1 161 ? -3.273 -5.886 2.106 1.00 95.94 161 PRO A N 1
ATOM 1245 C CA . PRO A 1 161 ? -2.302 -5.834 1.011 1.00 95.94 161 PRO A CA 1
ATOM 1246 C C . PRO A 1 161 ? -0.893 -6.339 1.361 1.00 95.94 161 PRO A C 1
ATOM 1248 O O . PRO A 1 161 ? -0.170 -6.773 0.462 1.00 95.94 161 PRO A O 1
ATOM 1251 N N . LEU A 1 162 ? -0.532 -6.390 2.652 1.00 95.12 162 LEU A N 1
ATOM 1252 C CA . LEU A 1 162 ? 0.735 -6.970 3.128 1.00 95.12 162 LEU A CA 1
ATOM 1253 C C . LEU A 1 162 ? 0.835 -8.484 2.898 1.00 95.12 162 LEU A C 1
ATOM 1255 O O . LEU A 1 162 ? 1.903 -9.071 3.028 1.00 95.12 162 LEU A O 1
ATOM 1259 N N . HIS A 1 163 ? -0.268 -9.143 2.540 1.00 94.56 163 HIS A N 1
ATOM 1260 C CA . HIS A 1 163 ? -0.268 -10.560 2.171 1.00 94.56 163 HIS A CA 1
ATOM 1261 C C . HIS A 1 163 ? 0.276 -10.816 0.758 1.00 94.56 163 HIS A C 1
ATOM 1263 O O . HIS A 1 163 ? 0.316 -11.970 0.323 1.00 94.56 163 HIS A O 1
ATOM 1269 N N . GLY A 1 164 ? 0.655 -9.762 0.032 1.00 91.06 164 GLY A N 1
ATOM 1270 C CA . GLY A 1 164 ? 1.089 -9.832 -1.358 1.00 91.06 164 GLY A CA 1
ATOM 1271 C C . GLY A 1 164 ? -0.080 -10.012 -2.327 1.00 91.06 164 GLY A C 1
ATOM 1272 O O . GLY A 1 164 ? -1.231 -9.689 -2.016 1.00 91.06 164 GLY A O 1
ATOM 1273 N N . HIS A 1 165 ? 0.217 -10.522 -3.522 1.00 92.81 165 HIS A N 1
ATOM 1274 C CA . HIS A 1 165 ? -0.741 -10.584 -4.627 1.00 92.81 165 HIS A CA 1
ATOM 1275 C C . HIS A 1 165 ? -1.955 -11.478 -4.354 1.00 92.81 165 HIS A C 1
ATOM 1277 O O . HIS A 1 165 ? -1.876 -12.554 -3.752 1.00 92.81 165 HIS A O 1
ATOM 1283 N N . ALA A 1 166 ? -3.095 -11.044 -4.881 1.00 91.00 166 ALA A N 1
ATOM 1284 C CA . ALA A 1 166 ? -4.281 -11.863 -4.977 1.00 91.00 166 ALA A CA 1
ATOM 1285 C C . ALA A 1 166 ? -4.039 -13.071 -5.892 1.00 91.00 166 ALA A C 1
ATOM 1287 O O . ALA A 1 166 ? -3.294 -13.025 -6.875 1.00 91.00 166 ALA A O 1
ATOM 1288 N N . THR A 1 167 ? -4.709 -14.164 -5.552 1.00 87.31 167 THR A N 1
ATOM 1289 C CA . THR A 1 167 ? -4.776 -15.354 -6.398 1.00 87.31 167 THR A CA 1
ATOM 1290 C C . THR A 1 167 ? -5.919 -15.215 -7.389 1.00 87.31 167 THR A C 1
ATOM 1292 O O . THR A 1 167 ? -6.979 -14.675 -7.055 1.00 87.31 167 THR A O 1
ATOM 1295 N N . ASP A 1 168 ? -5.711 -15.709 -8.609 1.00 77.06 168 ASP A N 1
ATOM 1296 C CA . ASP A 1 168 ? -6.795 -15.787 -9.578 1.00 77.06 168 ASP A CA 1
ATOM 1297 C C . ASP A 1 168 ? -7.907 -16.677 -9.013 1.00 77.06 168 ASP A C 1
ATOM 1299 O O . ASP A 1 168 ? -7.625 -17.766 -8.495 1.00 77.06 168 ASP A O 1
ATOM 1303 N N . PRO A 1 169 ? -9.182 -16.263 -9.108 1.00 67.25 169 PRO A N 1
ATOM 1304 C CA . PRO A 1 169 ? -10.262 -17.146 -8.726 1.00 67.25 169 PRO A CA 1
ATOM 1305 C C . PRO A 1 169 ? -10.195 -18.411 -9.600 1.00 67.25 169 PRO A C 1
ATOM 1307 O O . PRO A 1 169 ? -9.989 -18.309 -10.816 1.00 67.25 169 PRO A O 1
ATOM 1310 N N . PRO A 1 170 ? -10.392 -19.609 -9.020 1.00 66.25 170 PRO A N 1
ATOM 1311 C CA . PRO A 1 170 ? -10.439 -20.841 -9.784 1.00 66.25 170 PRO A CA 1
ATOM 1312 C C . PRO A 1 170 ? -11.489 -20.695 -10.881 1.00 66.25 170 PRO A C 1
ATOM 1314 O O . PRO A 1 170 ? -12.638 -20.320 -10.623 1.00 66.25 170 PRO A O 1
ATOM 1317 N N . ARG A 1 171 ? -11.080 -20.966 -12.125 1.00 65.56 171 ARG A N 1
ATOM 1318 C CA . ARG A 1 171 ? -12.002 -20.925 -13.260 1.00 65.56 171 ARG A CA 1
ATOM 1319 C C . ARG A 1 171 ? -13.134 -21.918 -12.990 1.00 65.56 171 ARG A C 1
ATOM 1321 O O . ARG A 1 171 ? -12.850 -23.060 -12.622 1.00 65.56 171 ARG A O 1
ATOM 1328 N N . PRO A 1 172 ? -14.406 -21.525 -13.180 1.00 61.25 172 PRO A N 1
ATOM 1329 C CA . PRO A 1 172 ? -15.496 -22.474 -13.054 1.00 61.25 172 PRO A CA 1
ATOM 1330 C C . PRO A 1 172 ? -15.267 -23.625 -14.050 1.00 61.25 172 PRO A C 1
ATOM 1332 O O . PRO A 1 172 ? -14.845 -23.365 -15.184 1.00 61.25 172 PRO A O 1
ATOM 1335 N N . PRO A 1 173 ? -15.535 -24.887 -13.662 1.00 58.88 173 PRO A N 1
ATOM 1336 C CA . PRO A 1 173 ? -15.416 -26.015 -14.576 1.00 58.88 173 PRO A CA 1
ATOM 1337 C C . PRO A 1 173 ? -16.229 -25.754 -15.852 1.00 58.88 173 PRO A C 1
ATOM 1339 O O . PRO A 1 173 ? -17.347 -25.223 -15.781 1.00 58.88 173 PRO A O 1
ATOM 1342 N N . LYS A 1 174 ? -15.684 -26.123 -17.022 1.00 56.09 174 LYS A N 1
ATOM 1343 C CA . LYS A 1 174 ? -16.414 -26.041 -18.300 1.00 56.09 174 LYS A CA 1
ATOM 1344 C C . LYS A 1 174 ? -17.765 -26.761 -18.139 1.00 56.09 174 LYS A C 1
ATOM 1346 O O . LYS A 1 174 ? -17.802 -27.886 -17.657 1.00 56.09 174 LYS A O 1
ATOM 1351 N N . GLY A 1 175 ? -18.866 -26.083 -18.473 1.00 58.09 175 GLY A N 1
ATOM 1352 C CA . GLY A 1 175 ? -20.237 -26.598 -18.307 1.00 58.09 175 GLY A CA 1
ATOM 1353 C C . GLY A 1 175 ? -20.998 -26.090 -17.074 1.00 58.09 175 GLY A C 1
ATOM 1354 O O . GLY A 1 175 ? -22.201 -26.291 -16.991 1.00 58.09 175 GLY A O 1
ATOM 1355 N N . ARG A 1 176 ? -20.353 -25.368 -16.142 1.00 56.56 176 ARG A N 1
ATOM 1356 C CA . ARG A 1 176 ? -21.028 -24.720 -14.993 1.00 56.56 176 ARG A CA 1
ATOM 1357 C C . ARG A 1 176 ? -21.149 -23.198 -15.132 1.00 56.56 176 ARG A C 1
ATOM 1359 O O . ARG A 1 176 ? -21.115 -22.478 -14.133 1.00 56.56 176 ARG A O 1
ATOM 1366 N N . ARG A 1 177 ? -21.281 -22.682 -16.359 1.00 54.41 177 ARG A N 1
ATOM 1367 C CA . ARG A 1 177 ? -21.671 -21.277 -16.572 1.00 54.41 177 ARG A CA 1
ATOM 1368 C C . ARG A 1 177 ? -23.132 -21.144 -16.125 1.00 54.41 177 ARG A C 1
ATOM 1370 O O . ARG A 1 177 ? -24.002 -21.720 -16.758 1.00 54.41 177 ARG A O 1
ATOM 1377 N N . GLY A 1 178 ? -23.376 -20.474 -14.997 1.00 59.28 178 GLY A N 1
ATOM 1378 C CA . GLY A 1 178 ? -24.725 -20.280 -14.438 1.00 59.28 178 GLY A CA 1
ATOM 1379 C C . GLY A 1 178 ? -25.007 -20.967 -13.095 1.00 59.28 178 GLY A C 1
ATOM 1380 O O . GLY A 1 178 ? -26.107 -20.828 -12.570 1.00 59.28 178 GLY A O 1
ATOM 1381 N N . ARG A 1 179 ? -24.040 -21.671 -12.483 1.00 70.44 179 ARG A N 1
ATOM 1382 C CA . ARG A 1 179 ? -24.223 -22.176 -11.110 1.00 70.44 179 ARG A CA 1
ATOM 1383 C C . ARG A 1 179 ? -24.305 -20.998 -10.130 1.00 70.44 179 ARG A C 1
ATOM 1385 O O . ARG A 1 179 ? -23.366 -20.210 -10.034 1.00 70.44 179 ARG A O 1
ATOM 1392 N N . ARG A 1 180 ? -25.393 -20.924 -9.356 1.00 75.00 180 ARG A N 1
ATOM 1393 C CA . ARG A 1 180 ? -25.522 -19.977 -8.239 1.00 75.00 180 ARG A CA 1
ATOM 1394 C C . ARG A 1 180 ? -24.455 -20.301 -7.189 1.00 75.00 180 ARG A C 1
ATOM 1396 O O . ARG A 1 180 ? -24.403 -21.424 -6.688 1.00 75.00 180 ARG A O 1
ATOM 1403 N N . LEU A 1 181 ? -23.586 -19.336 -6.897 1.00 78.75 181 LEU A N 1
ATOM 1404 C CA . LEU A 1 181 ? -22.602 -19.464 -5.823 1.00 78.75 181 LEU A CA 1
ATOM 1405 C C . LEU A 1 181 ? -23.334 -19.526 -4.481 1.00 78.75 181 LEU A C 1
ATOM 1407 O O . LEU A 1 181 ? -24.273 -18.759 -4.252 1.00 78.75 181 LEU A O 1
ATOM 1411 N N . VAL A 1 182 ? -22.896 -20.409 -3.583 1.00 83.88 182 VAL A N 1
ATOM 1412 C CA . VAL A 1 182 ? -23.363 -20.344 -2.190 1.00 83.88 182 VAL A CA 1
ATOM 1413 C C . VAL A 1 182 ? -22.789 -19.097 -1.515 1.00 83.88 182 VAL A C 1
ATOM 1415 O O . VAL A 1 182 ? -21.786 -18.550 -1.971 1.00 83.88 182 VAL A O 1
ATOM 1418 N N . ALA A 1 183 ? -23.388 -18.644 -0.410 1.00 84.25 183 ALA A N 1
ATOM 1419 C CA . ALA A 1 183 ? -23.011 -17.384 0.244 1.00 84.25 183 ALA A CA 1
ATOM 1420 C C . ALA A 1 183 ? -21.496 -17.251 0.512 1.00 84.25 183 ALA A C 1
ATOM 1422 O O . ALA A 1 183 ? -20.918 -16.191 0.282 1.00 84.25 183 ALA A O 1
ATOM 1423 N N . ARG A 1 184 ? -20.834 -18.340 0.929 1.00 84.38 184 ARG A N 1
ATOM 1424 C CA . ARG A 1 184 ? -19.382 -18.367 1.191 1.00 84.38 184 ARG A CA 1
ATOM 1425 C C . ARG A 1 184 ? -18.543 -18.260 -0.083 1.00 84.38 184 ARG A C 1
ATOM 1427 O O . ARG A 1 184 ? -17.571 -17.514 -0.118 1.00 84.38 184 ARG A O 1
ATOM 1434 N N . GLU A 1 185 ? -18.944 -18.949 -1.149 1.00 83.81 185 GLU A N 1
ATOM 1435 C CA . GLU A 1 185 ? -18.291 -18.847 -2.459 1.00 83.81 185 GLU A CA 1
ATOM 1436 C C . GLU A 1 185 ? -18.478 -17.453 -3.064 1.00 83.81 185 GLU A C 1
ATOM 1438 O O . GLU A 1 185 ? -17.536 -16.888 -3.613 1.00 83.81 185 GLU A O 1
ATOM 1443 N N . ALA A 1 186 ? -19.671 -16.870 -2.910 1.00 83.25 186 ALA A N 1
ATOM 1444 C CA . ALA A 1 186 ? -19.958 -15.504 -3.325 1.00 83.25 186 ALA A CA 1
ATOM 1445 C C . ALA A 1 186 ? -19.105 -14.492 -2.543 1.00 83.25 186 ALA A C 1
ATOM 1447 O O . ALA A 1 186 ? -18.540 -13.582 -3.145 1.00 83.25 186 ALA A O 1
ATOM 1448 N N . ALA A 1 187 ? -18.947 -14.672 -1.226 1.00 82.81 187 ALA A N 1
ATOM 1449 C CA . ALA A 1 187 ? -18.069 -13.840 -0.405 1.00 82.81 187 ALA A CA 1
ATOM 1450 C C . ALA A 1 187 ? -16.598 -13.949 -0.846 1.00 82.81 187 ALA A C 1
ATOM 1452 O O . ALA A 1 187 ? -15.957 -12.923 -1.067 1.00 82.81 187 ALA A O 1
ATOM 1453 N N . ALA A 1 188 ? -16.092 -15.170 -1.057 1.00 84.25 188 ALA A N 1
ATOM 1454 C CA . ALA A 1 188 ? -14.725 -15.432 -1.518 1.00 84.25 188 ALA A CA 1
ATOM 1455 C C . ALA A 1 188 ? -14.450 -14.970 -2.963 1.00 84.25 188 ALA A C 1
ATOM 1457 O O . ALA A 1 188 ? -13.297 -14.779 -3.341 1.00 84.25 188 ALA A O 1
ATOM 1458 N N . ALA A 1 189 ? -15.487 -14.813 -3.789 1.00 84.38 189 ALA A N 1
ATOM 1459 C CA . ALA A 1 189 ? -15.381 -14.289 -5.152 1.00 84.38 189 ALA A CA 1
ATOM 1460 C C . ALA A 1 189 ? -15.587 -12.766 -5.239 1.00 84.38 189 ALA A C 1
ATOM 1462 O O . ALA A 1 189 ? -15.295 -12.173 -6.274 1.00 84.38 189 ALA A O 1
ATOM 1463 N N . ARG A 1 190 ? -16.089 -12.118 -4.177 1.00 85.75 190 ARG A N 1
ATOM 1464 C CA . ARG A 1 190 ? -16.478 -10.697 -4.199 1.00 85.75 190 ARG A CA 1
ATOM 1465 C C . ARG A 1 190 ? -15.292 -9.747 -4.351 1.00 85.75 190 ARG A C 1
ATOM 1467 O O . ARG A 1 190 ? -15.448 -8.662 -4.909 1.00 85.75 190 ARG A O 1
ATOM 1474 N N . ARG A 1 191 ? -14.139 -10.110 -3.791 1.00 88.56 191 ARG A N 1
ATOM 1475 C CA . ARG A 1 191 ? -12.918 -9.298 -3.781 1.00 88.56 191 ARG A CA 1
ATOM 1476 C C . ARG A 1 191 ? -11.714 -10.192 -4.082 1.00 88.56 191 ARG A C 1
ATOM 1478 O O . ARG A 1 191 ? -11.679 -11.307 -3.559 1.00 88.56 191 ARG A O 1
ATOM 1485 N N . PRO A 1 192 ? -10.727 -9.731 -4.867 1.00 90.62 192 PRO A N 1
ATOM 1486 C CA . PRO A 1 192 ? -9.500 -10.491 -5.055 1.00 90.62 192 PRO A CA 1
ATOM 1487 C C . PRO A 1 192 ? -8.746 -10.602 -3.727 1.00 90.62 192 PRO A C 1
ATOM 1489 O O . PRO A 1 192 ? -8.597 -9.630 -2.986 1.00 90.62 192 PRO A O 1
ATOM 1492 N N . ALA A 1 193 ? -8.305 -11.809 -3.400 1.00 92.50 193 ALA A N 1
ATOM 1493 C CA . ALA A 1 193 ? -7.691 -12.121 -2.120 1.00 92.50 193 ALA A CA 1
ATOM 1494 C C . ALA A 1 193 ? -6.515 -13.077 -2.315 1.00 92.50 193 ALA A C 1
ATOM 1496 O O . ALA A 1 193 ? -6.489 -13.866 -3.267 1.00 92.50 193 ALA A O 1
ATOM 1497 N N . CYS A 1 194 ? -5.547 -13.021 -1.403 1.00 94.38 194 CYS A N 1
ATOM 1498 C CA . CYS A 1 194 ? -4.542 -14.071 -1.297 1.00 94.38 194 CYS A CA 1
ATOM 1499 C C . CYS A 1 194 ? -5.220 -15.409 -0.946 1.00 94.38 194 CYS A C 1
ATOM 1501 O O . CYS A 1 194 ? -6.347 -15.440 -0.436 1.00 94.38 194 CYS A O 1
ATOM 1503 N N . GLU A 1 195 ? -4.510 -16.514 -1.168 1.00 93.69 195 GLU A N 1
ATOM 1504 C CA . GLU A 1 195 ? -5.028 -17.861 -0.903 1.00 93.69 195 GLU A CA 1
ATOM 1505 C C . GLU A 1 195 ? -5.545 -18.011 0.537 1.00 93.69 195 GLU A C 1
ATOM 1507 O O . GLU A 1 195 ? -6.645 -18.502 0.770 1.00 93.69 195 GLU A O 1
ATOM 1512 N N . ARG A 1 196 ? -4.800 -17.492 1.522 1.00 94.69 196 ARG A N 1
ATOM 1513 C CA . ARG A 1 196 ? -5.167 -17.581 2.943 1.00 94.69 196 ARG A CA 1
ATOM 1514 C C . ARG A 1 196 ? -6.501 -16.894 3.249 1.00 94.69 196 ARG A C 1
ATOM 1516 O O . ARG A 1 196 ? -7.369 -17.493 3.881 1.00 94.69 196 ARG A O 1
ATOM 1523 N N . CYS A 1 197 ? -6.684 -15.653 2.800 1.00 94.44 197 CYS A N 1
ATOM 1524 C CA . CYS A 1 197 ? -7.929 -14.911 3.017 1.00 94.44 197 CYS A CA 1
ATOM 1525 C C . CYS A 1 197 ? -9.100 -15.537 2.255 1.00 94.44 197 CYS A C 1
ATOM 1527 O O . CYS A 1 197 ? -10.221 -15.573 2.764 1.00 94.44 197 CYS A O 1
ATOM 1529 N N . ARG A 1 198 ? -8.841 -16.083 1.062 1.00 93.19 198 ARG A N 1
ATOM 1530 C CA . ARG A 1 198 ? -9.839 -16.821 0.287 1.00 93.19 198 ARG A CA 1
ATOM 1531 C C . ARG A 1 198 ? -10.314 -18.071 1.034 1.00 93.19 198 ARG A C 1
ATOM 1533 O O . ARG A 1 198 ? -11.522 -18.272 1.158 1.00 93.19 198 ARG A O 1
ATOM 1540 N N . LEU A 1 199 ? -9.393 -18.873 1.568 1.00 92.88 199 LEU A N 1
ATOM 1541 C CA . LEU A 1 199 ? -9.714 -20.070 2.351 1.00 92.88 199 LEU A CA 1
ATOM 1542 C C . LEU A 1 199 ? -10.495 -19.734 3.626 1.00 92.88 199 LEU A C 1
ATOM 1544 O O . LEU A 1 199 ? -11.483 -20.407 3.917 1.00 92.88 199 LEU A O 1
ATOM 1548 N N . ALA A 1 200 ? -10.131 -18.658 4.331 1.00 93.69 200 ALA A N 1
ATOM 1549 C CA . ALA A 1 200 ? -10.880 -18.192 5.500 1.00 93.69 200 ALA A CA 1
ATOM 1550 C C . ALA A 1 200 ? -12.350 -17.896 5.148 1.00 93.69 200 ALA A C 1
ATOM 1552 O O . ALA A 1 200 ? -13.263 -18.384 5.814 1.00 93.69 200 ALA A O 1
ATOM 1553 N N . LEU A 1 201 ? -12.602 -17.179 4.048 1.00 91.81 201 LEU A N 1
ATOM 1554 C CA . LEU A 1 201 ? -13.965 -16.874 3.593 1.00 91.81 201 LEU A CA 1
ATOM 1555 C C . LEU A 1 201 ? -14.754 -18.131 3.210 1.00 91.81 201 LEU A C 1
ATOM 1557 O O . LEU A 1 201 ? -15.930 -18.253 3.560 1.00 91.81 201 LEU A O 1
ATOM 1561 N N . LEU A 1 202 ? -14.115 -19.083 2.525 1.00 90.81 202 LEU A N 1
ATOM 1562 C CA . LEU A 1 202 ? -14.733 -20.365 2.170 1.00 90.81 202 LEU A CA 1
ATOM 1563 C C . LEU A 1 202 ? -15.083 -21.197 3.414 1.00 90.81 202 LEU A C 1
ATOM 1565 O O . LEU A 1 202 ? -16.128 -21.851 3.439 1.00 90.81 202 LEU A O 1
ATOM 1569 N N . ALA A 1 203 ? -14.273 -21.103 4.469 1.00 92.44 203 ALA A N 1
ATOM 1570 C CA . ALA A 1 203 ? -14.544 -21.700 5.775 1.00 92.44 203 ALA A CA 1
ATOM 1571 C C . ALA A 1 203 ? -15.609 -20.937 6.593 1.00 92.44 203 ALA A C 1
ATOM 1573 O O . ALA A 1 203 ? -16.035 -21.413 7.643 1.00 92.44 203 ALA A O 1
ATOM 1574 N N . GLY A 1 204 ? -16.077 -19.773 6.125 1.00 91.06 204 GLY A N 1
ATOM 1575 C CA . GLY A 1 204 ? -16.995 -18.908 6.874 1.00 91.06 204 GLY A CA 1
ATOM 1576 C C . GLY A 1 204 ? -16.324 -18.135 8.015 1.00 91.06 204 GLY A C 1
ATOM 1577 O O . GLY A 1 204 ? -17.011 -17.640 8.905 1.00 91.06 204 GLY A O 1
ATOM 1578 N N . GLN A 1 205 ? -14.997 -18.037 7.997 1.00 92.56 205 GLN A N 1
ATOM 1579 C CA . GLN A 1 205 ? -14.188 -17.282 8.949 1.00 92.56 205 GLN A CA 1
ATOM 1580 C C . GLN A 1 205 ? -13.948 -15.851 8.452 1.00 92.56 205 GLN A C 1
ATOM 1582 O O . GLN A 1 205 ? -14.101 -15.539 7.266 1.00 92.56 205 GLN A O 1
ATOM 1587 N N . ARG A 1 206 ? -13.548 -14.961 9.368 1.00 89.00 206 ARG A N 1
ATOM 1588 C CA . ARG A 1 206 ? -13.128 -13.603 9.006 1.00 89.00 206 ARG A CA 1
ATOM 1589 C C . ARG A 1 206 ? -11.713 -13.649 8.407 1.00 89.00 206 ARG A C 1
ATOM 1591 O O . ARG A 1 206 ? -10.826 -14.223 9.036 1.00 89.00 206 ARG A O 1
ATOM 1598 N N . PRO A 1 207 ? -11.494 -13.087 7.207 1.00 94.00 207 PRO A N 1
ATOM 1599 C CA . PRO A 1 207 ? -10.171 -13.036 6.603 1.00 94.00 207 PRO A CA 1
ATOM 1600 C C . PRO A 1 207 ? -9.308 -11.983 7.283 1.00 94.00 207 PRO A C 1
ATOM 1602 O O . PRO A 1 207 ? -9.842 -10.995 7.762 1.00 94.00 207 PRO A O 1
ATOM 1605 N N . ASP A 1 208 ? -7.996 -12.198 7.227 1.00 93.94 208 ASP A N 1
ATOM 1606 C CA . ASP A 1 208 ? -6.951 -11.172 7.186 1.00 93.94 208 ASP A CA 1
ATOM 1607 C C . ASP A 1 208 ? -7.253 -9.688 6.983 1.00 93.94 208 ASP A C 1
ATOM 1609 O O . ASP A 1 208 ? -7.129 -9.292 5.826 1.00 93.94 208 ASP A O 1
ATOM 1613 N N . VAL A 1 209 ? -7.669 -8.874 7.955 1.00 95.88 209 VAL A N 1
ATOM 1614 C CA . VAL A 1 209 ? -8.083 -7.494 7.641 1.00 95.88 209 VAL A CA 1
ATOM 1615 C C . VAL A 1 209 ? -7.148 -6.450 8.229 1.00 95.88 209 VAL A C 1
ATOM 1617 O O . VAL A 1 209 ? -7.032 -6.329 9.444 1.00 95.88 209 VAL A O 1
ATOM 1620 N N . LEU A 1 210 ? -6.598 -5.608 7.349 1.00 97.25 210 LEU A N 1
ATOM 1621 C CA . LEU A 1 210 ? -5.867 -4.401 7.726 1.00 97.25 210 LEU A CA 1
ATOM 1622 C C . LEU A 1 210 ? -6.787 -3.438 8.507 1.00 97.25 210 LEU A C 1
ATOM 1624 O O . LEU A 1 210 ? -7.797 -2.974 7.951 1.00 97.25 210 LEU A O 1
ATOM 1628 N N . PRO A 1 211 ? -6.465 -3.123 9.774 1.00 96.88 211 PRO A N 1
ATOM 1629 C CA . PRO A 1 211 ? -7.230 -2.159 10.543 1.00 96.88 211 PRO A CA 1
ATOM 1630 C C . PRO A 1 211 ? -6.860 -0.719 10.169 1.00 96.88 211 PRO A C 1
ATOM 1632 O O . PRO A 1 211 ? -5.769 -0.433 9.682 1.00 96.88 211 PRO A O 1
ATOM 1635 N N . ALA A 1 212 ? -7.785 0.191 10.437 1.00 95.62 212 ALA A N 1
ATOM 1636 C CA . ALA A 1 212 ? -7.613 1.628 10.337 1.00 95.62 212 ALA A CA 1
ATOM 1637 C C . ALA A 1 212 ? -8.213 2.286 11.579 1.00 95.62 212 ALA A C 1
ATOM 1639 O O . ALA A 1 212 ? -9.297 1.897 12.032 1.00 95.62 212 ALA A O 1
ATOM 1640 N N . LEU A 1 213 ? -7.525 3.286 12.123 1.00 94.62 213 LEU A N 1
ATOM 1641 C CA . LEU A 1 213 ? -8.017 4.031 13.277 1.00 94.62 213 LEU A CA 1
ATOM 1642 C C . LEU A 1 213 ? -9.061 5.048 12.829 1.00 94.62 213 LEU A C 1
ATOM 1644 O O . LEU A 1 213 ? -8.875 5.756 11.843 1.00 94.62 213 LEU A O 1
ATOM 1648 N N . THR A 1 214 ? -10.188 5.148 13.520 1.00 92.75 214 THR A N 1
ATOM 1649 C CA . THR A 1 214 ? -11.167 6.199 13.232 1.00 92.75 214 THR A CA 1
ATOM 1650 C C . THR A 1 214 ? -11.979 6.557 14.461 1.00 92.75 214 THR A C 1
ATOM 1652 O O . THR A 1 214 ? -12.090 5.772 15.401 1.00 92.75 214 THR A O 1
ATOM 1655 N N . THR A 1 215 ? -12.577 7.742 14.441 1.00 90.94 215 THR A N 1
ATOM 1656 C CA . THR A 1 215 ? -13.523 8.178 15.462 1.00 90.94 215 THR A CA 1
ATOM 1657 C C . THR A 1 215 ? -14.934 8.055 14.904 1.00 90.94 215 THR A C 1
ATOM 1659 O O . THR A 1 215 ? -15.275 8.676 13.900 1.00 90.94 215 THR A O 1
ATOM 1662 N N . VAL A 1 216 ? -15.760 7.243 15.555 1.00 88.69 216 VAL A N 1
ATOM 1663 C CA . VAL A 1 216 ? -17.183 7.076 15.228 1.00 88.69 216 VAL A CA 1
ATOM 1664 C C . VAL A 1 216 ? -18.046 7.695 16.317 1.00 88.69 216 VAL A C 1
ATOM 1666 O O . VAL A 1 216 ? -17.570 7.953 17.420 1.00 88.69 216 VAL A O 1
ATOM 1669 N N . ARG A 1 217 ? -19.328 7.925 16.028 1.00 87.31 217 ARG A N 1
ATOM 1670 C CA . ARG A 1 217 ? -20.303 8.271 17.064 1.00 87.31 217 ARG A CA 1
ATOM 1671 C C . ARG A 1 217 ? -20.936 7.000 17.618 1.00 87.31 217 ARG A C 1
ATOM 1673 O O . ARG A 1 217 ? -21.378 6.155 16.843 1.00 87.31 217 ARG A O 1
ATOM 1680 N N . ASP A 1 218 ? -20.969 6.868 18.940 1.00 84.44 218 ASP A N 1
ATOM 1681 C CA . ASP A 1 218 ? -21.718 5.801 19.605 1.00 84.44 218 ASP A CA 1
ATOM 1682 C C . ASP A 1 218 ? -23.241 6.026 19.502 1.00 84.44 218 ASP A C 1
ATOM 1684 O O . ASP A 1 218 ? -23.710 7.033 18.966 1.00 84.44 218 ASP A O 1
ATOM 1688 N N . GLU A 1 219 ? -24.034 5.110 20.065 1.00 82.00 219 GLU A N 1
ATOM 1689 C CA . GLU A 1 219 ? -25.505 5.207 20.106 1.00 82.00 219 GLU A CA 1
ATOM 1690 C C . GLU A 1 219 ? -26.021 6.496 20.773 1.00 82.00 219 GLU A C 1
ATOM 1692 O O . GLU A 1 219 ? -27.168 6.890 20.580 1.00 82.00 219 GLU A O 1
ATOM 1697 N N . ARG A 1 220 ? -25.181 7.165 21.571 1.00 84.88 220 ARG A N 1
ATOM 1698 C CA . ARG A 1 220 ? -25.487 8.408 22.288 1.00 84.88 220 ARG A CA 1
ATOM 1699 C C . ARG A 1 220 ? -24.898 9.638 21.592 1.00 84.88 220 ARG A C 1
ATOM 1701 O O . ARG A 1 220 ? -24.925 10.725 22.165 1.00 84.88 220 ARG A O 1
ATOM 1708 N N . GLY A 1 221 ? -24.349 9.483 20.387 1.00 84.56 221 GLY A N 1
ATOM 1709 C CA . GLY A 1 221 ? -23.753 10.560 19.602 1.00 84.56 221 GLY A CA 1
ATOM 1710 C C . GLY A 1 221 ? -22.358 10.996 20.058 1.00 84.56 221 GLY A C 1
ATOM 1711 O O . GLY A 1 221 ? -21.864 12.016 19.576 1.00 84.56 221 GLY A O 1
ATOM 1712 N N . ARG A 1 222 ? -21.714 10.265 20.973 1.00 85.00 222 ARG A N 1
ATOM 1713 C CA . ARG A 1 222 ? -20.405 10.621 21.540 1.00 85.00 222 ARG A CA 1
ATOM 1714 C C . ARG A 1 222 ? -19.274 10.098 20.654 1.00 85.00 222 ARG A C 1
ATOM 1716 O O . ARG A 1 222 ? -19.386 8.971 20.172 1.00 85.00 222 ARG A O 1
ATOM 1723 N N . PRO A 1 223 ? -18.193 10.868 20.443 1.00 88.25 223 PRO A N 1
ATOM 1724 C CA . PRO A 1 223 ? -17.048 10.402 19.673 1.00 88.25 223 PRO A CA 1
ATOM 1725 C C . PRO A 1 223 ? -16.306 9.293 20.429 1.00 88.25 223 PRO A C 1
ATOM 1727 O O . PRO A 1 223 ? -15.943 9.470 21.590 1.00 88.25 223 PRO A O 1
ATOM 1730 N N . VAL A 1 224 ? -16.064 8.167 19.762 1.00 89.56 224 VAL A N 1
ATOM 1731 C CA . VAL A 1 224 ? -15.297 7.030 20.281 1.00 89.56 224 VAL A CA 1
ATOM 1732 C C . VAL A 1 224 ? -14.281 6.598 19.233 1.00 89.56 224 VAL A C 1
ATOM 1734 O O . VAL A 1 224 ? -14.627 6.369 18.073 1.00 89.56 224 VAL A O 1
ATOM 1737 N N . THR A 1 225 ? -13.023 6.481 19.647 1.00 92.12 225 THR A N 1
ATOM 1738 C CA . THR A 1 225 ? -11.930 5.995 18.800 1.00 92.12 225 THR A CA 1
ATOM 1739 C C . THR A 1 225 ? -11.942 4.469 18.755 1.00 92.12 225 THR A C 1
ATOM 1741 O O . THR A 1 225 ? -11.934 3.814 19.797 1.00 92.12 225 THR A O 1
ATOM 1744 N N . VAL A 1 226 ? -11.961 3.900 17.551 1.00 93.69 226 VAL A N 1
ATOM 1745 C CA . VAL A 1 226 ? -12.045 2.456 17.299 1.00 93.69 226 VAL A CA 1
ATOM 1746 C C . VAL A 1 226 ? -11.145 2.050 16.132 1.00 93.69 226 VAL A C 1
ATOM 1748 O O . VAL A 1 226 ? -10.865 2.855 15.242 1.00 93.69 226 VAL A O 1
ATOM 1751 N N . LEU A 1 227 ? -10.731 0.783 16.113 1.00 95.12 227 LEU A N 1
ATOM 1752 C CA . LEU A 1 227 ? -10.158 0.150 14.927 1.00 95.12 227 LEU A CA 1
ATOM 1753 C C . LEU A 1 227 ? -11.275 -0.486 14.103 1.00 95.12 227 LEU A C 1
ATOM 1755 O O . LEU A 1 227 ? -12.090 -1.256 14.614 1.00 95.12 227 LEU A O 1
ATOM 1759 N N . VAL A 1 228 ? -11.302 -0.173 12.815 1.00 94.88 228 VAL A N 1
ATOM 1760 C CA . VAL A 1 228 ? -12.235 -0.761 11.848 1.00 94.88 228 VAL A CA 1
ATOM 1761 C C . VAL A 1 228 ? -11.459 -1.324 10.663 1.00 94.88 228 VAL A C 1
ATOM 1763 O O . VAL A 1 228 ? -10.341 -0.883 10.415 1.00 94.88 228 VAL A O 1
ATOM 1766 N N . PRO A 1 229 ? -12.023 -2.264 9.886 1.00 96.06 229 PRO A N 1
ATOM 1767 C CA . PRO A 1 229 ? -11.477 -2.597 8.575 1.00 96.06 229 PRO A CA 1
ATOM 1768 C C . PRO A 1 229 ? -11.212 -1.340 7.748 1.00 96.06 229 PRO A C 1
ATOM 1770 O O . PRO A 1 229 ? -12.116 -0.518 7.602 1.00 96.06 229 PRO A O 1
ATOM 1773 N N . TYR A 1 230 ? -10.027 -1.200 7.154 1.00 95.00 230 TYR A N 1
ATOM 1774 C CA . TYR A 1 230 ? -9.699 0.002 6.377 1.00 95.00 230 TYR A CA 1
ATOM 1775 C C . TYR A 1 230 ? -10.718 0.265 5.250 1.00 95.00 230 TYR A C 1
ATOM 1777 O O . TYR A 1 230 ? -11.108 1.403 5.000 1.00 95.00 230 TYR A O 1
ATOM 1785 N N . TYR A 1 231 ? -11.231 -0.799 4.621 1.00 93.62 231 TYR A N 1
ATOM 1786 C CA . TYR A 1 231 ? -12.242 -0.723 3.563 1.00 93.62 231 TYR A CA 1
ATOM 1787 C C . TYR A 1 231 ? -13.652 -0.360 4.058 1.00 93.62 231 TYR A C 1
ATOM 1789 O O . TYR A 1 231 ? -14.554 -0.190 3.238 1.00 93.62 231 TYR A O 1
ATOM 1797 N N . ALA A 1 232 ? -13.875 -0.297 5.375 1.00 93.62 232 ALA A N 1
ATOM 1798 C CA . ALA A 1 232 ? -15.129 0.169 5.964 1.00 93.62 232 ALA A CA 1
ATOM 1799 C C . ALA A 1 232 ? -15.170 1.697 6.118 1.00 93.62 232 ALA A C 1
ATOM 1801 O O . ALA A 1 232 ? -16.242 2.250 6.361 1.00 93.62 232 ALA A O 1
ATOM 1802 N N . LEU A 1 233 ? -14.033 2.386 5.964 1.00 91.81 233 LEU A N 1
ATOM 1803 C CA . LEU A 1 233 ? -14.003 3.843 5.976 1.00 91.81 233 LEU A CA 1
ATOM 1804 C C . LEU A 1 233 ? -14.696 4.418 4.730 1.00 91.81 233 LEU A C 1
ATOM 1806 O O . LEU A 1 233 ? -14.574 3.858 3.634 1.00 91.81 233 LEU A O 1
ATOM 1810 N N . PRO A 1 234 ? -15.392 5.561 4.852 1.00 90.00 234 PRO A N 1
ATOM 1811 C CA . PRO A 1 234 ? -15.894 6.272 3.688 1.00 90.00 234 PRO A CA 1
ATOM 1812 C C . PRO A 1 234 ? -14.746 6.678 2.755 1.00 90.00 234 PRO A C 1
ATOM 1814 O O . PRO A 1 234 ? -13.717 7.190 3.195 1.00 90.00 234 PRO A O 1
ATOM 1817 N N . ARG A 1 235 ? -14.944 6.509 1.442 1.00 87.19 235 ARG A N 1
ATOM 1818 C CA . ARG A 1 235 ? -13.920 6.798 0.414 1.00 87.19 235 ARG A CA 1
ATOM 1819 C C . ARG A 1 235 ? -13.430 8.248 0.411 1.00 87.19 235 ARG A C 1
ATOM 1821 O O . ARG A 1 235 ? -12.317 8.506 -0.026 1.00 87.19 235 ARG A O 1
ATOM 1828 N N . HIS A 1 236 ? -14.267 9.182 0.860 1.00 84.38 236 HIS A N 1
ATOM 1829 C CA . HIS A 1 236 ? -13.905 10.596 0.964 1.00 84.38 236 HIS A CA 1
ATOM 1830 C C . HIS A 1 236 ? -13.049 10.899 2.205 1.00 84.38 236 HIS A C 1
ATOM 1832 O O . HIS A 1 236 ? -12.376 11.922 2.232 1.00 84.38 236 HIS A O 1
ATOM 1838 N N . THR A 1 237 ? -13.071 10.026 3.220 1.00 86.38 237 THR A N 1
ATOM 1839 C CA . THR A 1 237 ? -12.244 10.137 4.433 1.00 86.38 237 THR A CA 1
ATOM 1840 C C . THR A 1 237 ? -10.905 9.427 4.260 1.00 86.38 237 THR A C 1
ATOM 1842 O O . THR A 1 237 ? -9.896 9.886 4.781 1.00 86.38 237 THR A O 1
ATOM 1845 N N . SER A 1 238 ? -10.891 8.304 3.536 1.00 91.50 238 SER A N 1
ATOM 1846 C CA . SER A 1 238 ? -9.670 7.573 3.203 1.00 91.50 238 SER A CA 1
ATOM 1847 C C . SER A 1 238 ? -9.734 7.044 1.778 1.00 91.50 238 SER A C 1
ATOM 1849 O O . SER A 1 238 ? -10.584 6.217 1.429 1.00 91.50 238 SER A O 1
ATOM 1851 N N . ILE A 1 239 ? -8.775 7.474 0.963 1.00 93.44 239 ILE A N 1
ATOM 1852 C CA . ILE A 1 239 ? -8.654 7.027 -0.425 1.00 93.44 239 ILE A CA 1
ATOM 1853 C C . ILE A 1 239 ? -8.299 5.537 -0.509 1.00 93.44 239 ILE A C 1
ATOM 1855 O O . ILE A 1 239 ? -8.617 4.874 -1.497 1.00 93.44 239 ILE A O 1
ATOM 1859 N N . TRP A 1 240 ? -7.709 4.984 0.553 1.00 94.81 240 TRP A N 1
ATOM 1860 C CA . TRP A 1 240 ? -7.272 3.594 0.632 1.00 94.81 240 TRP A CA 1
ATOM 1861 C C . TRP A 1 240 ? -8.425 2.616 0.670 1.00 94.81 240 TRP A C 1
ATOM 1863 O O . TRP A 1 240 ? -8.355 1.589 -0.001 1.00 94.81 240 TRP A O 1
ATOM 1873 N N . ALA A 1 241 ? -9.519 2.969 1.348 1.00 90.62 241 ALA A N 1
ATOM 1874 C CA . ALA A 1 241 ? -10.709 2.129 1.469 1.00 90.62 241 ALA A CA 1
ATOM 1875 C C . ALA A 1 241 ? -11.262 1.671 0.109 1.00 90.62 241 ALA A C 1
ATOM 1877 O O . ALA A 1 241 ? -11.841 0.590 -0.024 1.00 90.62 241 ALA A O 1
ATOM 1878 N N . GLY A 1 242 ? -11.089 2.509 -0.917 1.00 84.31 242 GLY A N 1
ATOM 1879 C CA . GLY A 1 242 ? -11.564 2.248 -2.266 1.00 84.31 242 GLY A CA 1
ATOM 1880 C C . GLY A 1 242 ? -10.563 1.582 -3.203 1.00 84.31 242 GLY A C 1
ATOM 1881 O O . GLY A 1 242 ? -11.003 0.995 -4.192 1.00 84.31 242 GLY A O 1
ATOM 1882 N N . THR A 1 243 ? -9.270 1.686 -2.900 1.00 91.00 243 THR A N 1
ATOM 1883 C CA . THR A 1 243 ? -8.152 1.361 -3.803 1.00 91.00 243 THR A CA 1
ATOM 1884 C C . THR A 1 243 ? -7.295 0.200 -3.302 1.00 91.00 243 THR A C 1
ATOM 1886 O O . THR A 1 243 ? -6.332 -0.163 -3.969 1.00 91.00 243 THR A O 1
ATOM 1889 N N . ALA A 1 244 ? -7.633 -0.367 -2.137 1.00 91.69 244 ALA A N 1
ATOM 1890 C CA . ALA A 1 244 ? -6.807 -1.303 -1.373 1.00 91.69 244 ALA A CA 1
ATOM 1891 C C . ALA A 1 244 ? -5.357 -0.823 -1.249 1.00 91.69 244 ALA A C 1
ATOM 1893 O O . ALA A 1 244 ? -4.429 -1.452 -1.757 1.00 91.69 244 ALA A O 1
ATOM 1894 N N . CYS A 1 245 ? -5.198 0.340 -0.609 1.00 94.81 245 CYS A N 1
ATOM 1895 C CA . CYS A 1 245 ? -3.897 0.978 -0.401 1.00 94.81 245 CYS A CA 1
ATOM 1896 C C . CYS A 1 245 ? -3.147 1.253 -1.722 1.00 94.81 245 CYS A C 1
ATOM 1898 O O . CYS A 1 245 ? -1.941 1.073 -1.806 1.00 94.81 245 CYS A O 1
ATOM 1900 N N . GLY A 1 246 ? -3.872 1.648 -2.777 1.00 93.00 246 GLY A N 1
ATOM 1901 C CA . GLY A 1 246 ? -3.304 1.980 -4.091 1.00 93.00 246 GLY A CA 1
ATOM 1902 C C . GLY A 1 246 ? -3.161 0.806 -5.065 1.00 93.00 246 GLY A C 1
ATOM 1903 O O . GLY A 1 246 ? -2.939 1.026 -6.253 1.00 93.00 246 GLY A O 1
ATOM 1904 N N . SER A 1 247 ? -3.371 -0.435 -4.619 1.00 92.31 247 SER A N 1
ATOM 1905 C CA . SER A 1 247 ? -3.194 -1.621 -5.464 1.00 92.31 247 SER A CA 1
ATOM 1906 C C . SER A 1 247 ? -4.158 -1.711 -6.658 1.00 92.31 247 SER A C 1
ATOM 1908 O O . SER A 1 247 ? -3.874 -2.445 -7.604 1.00 92.31 247 SER A O 1
ATOM 1910 N N . TYR A 1 248 ? -5.311 -1.043 -6.603 1.00 90.25 248 TYR A N 1
ATOM 1911 C CA . TYR A 1 248 ? -6.358 -1.101 -7.635 1.00 90.25 248 TYR A CA 1
ATOM 1912 C C . TYR A 1 248 ? -6.576 0.245 -8.340 1.00 90.25 248 TYR A C 1
ATOM 1914 O O . TYR A 1 248 ? -7.597 0.431 -8.999 1.00 90.25 248 TYR A O 1
ATOM 1922 N N . ASP A 1 249 ? -5.658 1.193 -8.165 1.00 92.62 249 ASP A N 1
ATOM 1923 C CA . ASP A 1 249 ? -5.768 2.549 -8.702 1.00 92.62 249 ASP A CA 1
ATOM 1924 C C . ASP A 1 249 ? -4.424 2.967 -9.301 1.00 92.62 249 ASP A C 1
ATOM 1926 O O . ASP A 1 249 ? -3.442 3.132 -8.581 1.00 92.62 249 ASP A O 1
ATOM 1930 N N . GLU A 1 250 ? -4.354 3.079 -10.629 1.00 92.12 250 GLU A N 1
ATOM 1931 C CA . GLU A 1 250 ? -3.154 3.549 -11.339 1.00 92.12 250 GLU A CA 1
ATOM 1932 C C . GLU A 1 250 ? -2.824 5.016 -11.023 1.00 92.12 250 GLU A C 1
ATOM 1934 O O . GLU A 1 250 ? -1.651 5.367 -11.045 1.00 92.12 250 GLU A O 1
ATOM 1939 N N . ASP A 1 251 ? -3.808 5.843 -10.643 1.00 95.31 251 ASP A N 1
ATOM 1940 C CA . ASP A 1 251 ? -3.595 7.258 -10.286 1.00 95.31 251 ASP A CA 1
ATOM 1941 C C . ASP A 1 251 ? -3.155 7.435 -8.819 1.00 95.31 251 ASP A C 1
ATOM 1943 O O . ASP A 1 251 ? -2.874 8.549 -8.375 1.00 95.31 251 ASP A O 1
ATOM 1947 N N . ALA A 1 252 ? -3.070 6.350 -8.036 1.00 95.75 252 ALA A N 1
ATOM 1948 C CA . ALA A 1 252 ? -2.718 6.420 -6.618 1.00 95.75 252 ALA A CA 1
ATOM 1949 C C . ALA A 1 252 ? -1.421 7.210 -6.333 1.00 95.75 252 ALA A C 1
ATOM 1951 O O . ALA A 1 252 ? -1.463 8.047 -5.426 1.00 95.75 252 ALA A O 1
ATOM 1952 N N . PRO A 1 253 ? -0.310 7.046 -7.089 1.00 97.56 253 PRO A N 1
ATOM 1953 C CA . PRO A 1 253 ? 0.879 7.874 -6.900 1.00 97.56 253 PRO A CA 1
ATOM 1954 C C . PRO A 1 253 ? 0.591 9.373 -7.040 1.00 97.56 253 PRO A C 1
ATOM 1956 O O . PRO A 1 253 ? 0.906 10.155 -6.145 1.00 97.56 253 PRO A O 1
ATOM 1959 N N . ALA A 1 254 ? -0.091 9.790 -8.108 1.00 96.94 254 ALA A N 1
ATOM 1960 C CA . ALA A 1 254 ? -0.382 11.201 -8.343 1.00 96.94 254 ALA A CA 1
ATOM 1961 C C . ALA A 1 254 ? -1.308 11.789 -7.261 1.00 96.94 254 ALA A C 1
ATOM 1963 O O . ALA A 1 254 ? -1.103 12.917 -6.808 1.00 96.94 254 ALA A O 1
ATOM 1964 N N . ARG A 1 255 ? -2.286 11.014 -6.775 1.00 95.62 255 ARG A N 1
ATOM 1965 C CA . ARG A 1 255 ? -3.171 11.399 -5.657 1.00 95.62 255 ARG A CA 1
ATOM 1966 C C . ARG A 1 255 ? -2.402 11.615 -4.357 1.00 95.62 255 ARG A C 1
ATOM 1968 O O . ARG A 1 255 ? -2.661 12.580 -3.635 1.00 95.62 255 ARG A O 1
ATOM 1975 N N . VAL A 1 256 ? -1.422 10.758 -4.072 1.00 97.25 256 VAL A N 1
ATOM 1976 C CA . VAL A 1 256 ? -0.506 10.927 -2.935 1.00 97.25 256 VAL A CA 1
ATOM 1977 C C . VAL A 1 256 ? 0.306 12.207 -3.079 1.00 97.25 256 VAL A C 1
ATOM 1979 O O . VAL A 1 256 ? 0.387 12.995 -2.130 1.00 97.25 256 VAL A O 1
ATOM 1982 N N . MET A 1 257 ? 0.845 12.465 -4.271 1.00 97.69 257 MET A N 1
ATOM 1983 C CA . MET A 1 257 ? 1.614 13.680 -4.537 1.00 97.69 257 MET A CA 1
ATOM 1984 C C . MET A 1 257 ? 0.769 14.944 -4.348 1.00 97.69 257 MET A C 1
ATOM 1986 O O . MET A 1 257 ? 1.253 15.899 -3.742 1.00 97.69 257 MET A O 1
ATOM 1990 N N . ARG A 1 258 ? -0.524 14.908 -4.696 1.00 95.94 258 ARG A N 1
ATOM 1991 C CA . ARG A 1 258 ? -1.502 15.976 -4.400 1.00 95.94 258 ARG A CA 1
ATOM 1992 C C . ARG A 1 258 ? -1.932 16.066 -2.927 1.00 95.94 258 ARG A C 1
ATOM 1994 O O . ARG A 1 258 ? -2.640 16.997 -2.559 1.00 95.94 258 ARG A O 1
ATOM 2001 N N . GLY A 1 259 ? -1.517 15.124 -2.079 1.00 94.81 259 GLY A N 1
ATOM 2002 C CA . GLY A 1 259 ? -1.851 15.095 -0.650 1.00 94.81 259 GLY A CA 1
ATOM 2003 C C . GLY A 1 259 ? -3.240 14.531 -0.337 1.00 94.81 259 GLY A C 1
ATOM 2004 O O . GLY A 1 259 ? -3.714 14.676 0.784 1.00 94.81 259 GLY A O 1
ATOM 2005 N N . GLU A 1 260 ? -3.901 13.866 -1.290 1.00 93.25 260 GLU A N 1
ATOM 2006 C CA . GLU A 1 260 ? -5.255 13.317 -1.101 1.00 93.25 260 GLU A CA 1
ATOM 2007 C C . GLU A 1 260 ? -5.316 12.150 -0.104 1.00 93.25 260 GLU A C 1
ATOM 2009 O O . GLU A 1 260 ? -6.404 11.761 0.313 1.00 93.25 260 GLU A O 1
ATOM 2014 N N . HIS A 1 261 ? -4.170 11.572 0.259 1.00 92.81 261 HIS A N 1
ATOM 2015 C CA . HIS A 1 261 ? -4.083 10.498 1.246 1.00 92.81 261 HIS A CA 1
ATOM 2016 C C . HIS A 1 261 ? -4.339 10.984 2.676 1.00 92.81 261 HIS A C 1
ATOM 2018 O O . HIS A 1 261 ? -4.834 10.213 3.498 1.00 92.81 261 HIS A O 1
ATOM 2024 N N . ARG A 1 262 ? -4.043 12.261 2.958 1.00 90.12 262 ARG A N 1
ATOM 2025 C CA . ARG A 1 262 ? -4.229 12.850 4.282 1.00 90.12 262 ARG A CA 1
ATOM 2026 C C . ARG A 1 262 ? -5.705 12.849 4.636 1.00 90.12 262 ARG A C 1
ATOM 2028 O O . ARG A 1 262 ? -6.560 13.231 3.828 1.00 90.12 262 ARG A O 1
ATOM 2035 N N . ARG A 1 263 ? -6.013 12.414 5.854 1.00 74.75 263 ARG A N 1
ATOM 2036 C CA . ARG A 1 263 ? -7.398 12.318 6.303 1.00 74.75 263 ARG A CA 1
ATOM 2037 C C . ARG A 1 263 ? -7.995 13.711 6.384 1.00 74.75 263 ARG A C 1
ATOM 2039 O O . ARG A 1 263 ? -7.506 14.587 7.089 1.00 74.75 263 ARG A O 1
ATOM 2046 N N . ARG A 1 264 ? -9.107 13.907 5.679 1.00 67.19 264 ARG A N 1
ATOM 2047 C CA . ARG A 1 264 ? -9.932 15.097 5.867 1.00 67.19 264 ARG A CA 1
ATOM 2048 C C . ARG A 1 264 ? -10.803 14.862 7.089 1.00 67.19 264 ARG A C 1
ATOM 2050 O O . ARG A 1 264 ? -11.689 14.006 7.058 1.00 67.19 264 ARG A O 1
ATOM 2057 N N . THR A 1 265 ? -10.526 15.590 8.165 1.00 54.56 265 THR A N 1
ATOM 2058 C CA . THR A 1 265 ? -11.454 15.686 9.292 1.00 54.56 265 THR A CA 1
ATOM 2059 C C . THR A 1 265 ? -12.749 16.320 8.771 1.00 54.56 265 THR A C 1
ATOM 2061 O O . THR A 1 265 ? -12.663 17.373 8.135 1.00 54.56 265 THR A O 1
ATOM 2064 N N . PRO A 1 266 ? -13.916 15.675 8.937 1.00 48.78 266 PRO A N 1
ATOM 2065 C CA . PRO A 1 266 ? -15.199 16.295 8.627 1.00 48.78 266 PRO A CA 1
ATOM 2066 C C . PRO A 1 266 ? -15.526 17.450 9.580 1.00 48.78 266 PRO A C 1
ATOM 2068 O O . PRO A 1 266 ? -15.044 17.428 10.737 1.00 48.78 266 PRO A O 1
#

Foldseek 3Di:
DPPVVVVVVVVVVLVVVDDDDPDDDPDDDDPDDDDDPDDDPVVVVVVQVVVQVVQVVVFVVLCVVLLVVLVVLLVVLVCLLPPCVLPDDPPDPCVPLVVLQVLLVLLSVLLVLLSVVPPGQLSSQLSNLSSVSSVLSNQQSSCVVVVHHRDDQFFAALFRSSLPGFDDDPDDPPPPPPDDDDPLRCVLPVTGHHPQQSVCSNVVHHGRHDWIWDWDQDPVGDTGIHTDRLLPDDCQQAVCVVCVSVRNPSCNSVCSVVVSRHGDDD